Protein AF-M4U5C9-F1 (afdb_monomer)

Nearest PDB structures (foldseek):
  5h7z-assembly1_A  TM=6.594E-01  e=1.574E-09  Pseudomonas aeruginosa PAO1
  1jhs-assembly1_A  TM=4.135E-01  e=9.726E-02  Saccharomyces cerevisiae
  1eq6-assembly1_A  TM=4.398E-01  e=2.082E-01  Saccharomyces cerevisiae
  4pws-assembly1_A  TM=3.304E-01  e=2.082E-01  Mycobacterium tuberculosis

Radius of gyration: 24.74 Å; Cα contacts (8 Å, |Δi|>4): 738; chains: 1; bounding box: 98×44×65 Å

pLDDT: mean 85.25, std 16.57, range [27.97, 97.69]

Foldseek 3Di:
DDDDDDDDPPPDPPDPPPPVDQDAPVPFPFDWDWWFQWQKIFIDGPLKFWAKKWKFAQWKIFMAGPPPDDDQQGWKAADPCRLVSNVVNVVVVQVVLVVLVWDKDWPDFASDPVDQKTKTKIWTRCCVNVVHPFFWTFIWIWMWRDDVVRRMIHIMTTRGVHGQTDTSPPPCSVVVVVVSVVVSRVQVNQKDFDAPVDDAAGTDRGRTIGRHDLAAGQKMWMKIKIDSPDAKIKIKIWIAHHPPCVVVLVVVVCVVVVVDVPFDKDWDDFQNATWIKGWDDDPDPQKIWIKIWGPQADRSAPPRIIIIMIIIDRCVVPVSQPDDNRGPSSSVSNRRHRMHRRVNSCRNGGD

Solvent-accessible surface area (backbone atoms only — not comparable to full-atom values): 18703 Å² total; per-residue (Å²): 137,87,83,86,82,83,83,78,81,79,81,72,73,84,74,82,76,74,78,86,73,78,56,53,56,90,77,41,73,66,63,67,38,84,45,75,49,39,38,28,27,33,45,40,52,65,63,51,36,66,48,36,20,35,42,30,27,62,42,33,22,40,42,40,54,24,96,89,51,78,53,86,78,57,16,65,30,68,45,93,58,25,65,62,54,49,51,52,33,54,52,50,53,52,52,51,46,36,74,56,51,20,56,71,44,83,74,42,80,47,72,56,83,90,45,55,63,24,41,40,28,33,36,38,44,41,28,67,54,70,73,31,94,68,46,43,45,35,53,53,38,40,34,36,41,53,38,76,94,77,25,37,29,38,45,34,35,49,13,38,75,38,75,50,67,34,60,59,84,48,88,55,44,70,59,56,46,52,57,51,49,54,52,29,52,58,56,57,64,33,55,41,83,43,54,65,81,63,85,61,48,12,28,39,55,53,67,46,32,31,41,52,42,64,62,67,65,59,38,41,37,37,38,33,29,34,36,47,87,76,76,34,35,40,36,45,38,38,41,25,38,33,76,89,34,53,68,60,51,52,47,53,50,44,55,70,45,61,86,42,75,89,54,68,68,43,82,43,65,41,58,87,39,51,24,43,36,34,60,47,79,36,100,48,92,65,25,26,29,38,40,37,35,43,74,62,53,40,50,55,15,63,73,29,30,38,40,40,39,37,37,35,35,34,42,83,82,44,64,67,32,71,58,100,79,36,50,46,69,40,52,52,51,16,34,47,60,52,25,34,69,30,74,44,21,55,47,57,25,67,99

Structure (mmCIF, N/CA/C/O backbone):
data_AF-M4U5C9-F1
#
_entry.id   AF-M4U5C9-F1
#
loop_
_atom_site.group_PDB
_atom_site.id
_atom_site.type_symbol
_atom_site.label_atom_id
_atom_site.label_alt_id
_atom_site.label_comp_id
_atom_site.label_asym_id
_atom_site.label_entity_id
_atom_site.label_seq_id
_atom_site.pdbx_PDB_ins_code
_atom_site.Cartn_x
_atom_site.Cartn_y
_atom_site.Cartn_z
_atom_site.occupancy
_atom_site.B_iso_or_equiv
_atom_site.auth_seq_id
_atom_site.auth_comp_id
_atom_site.auth_asym_id
_atom_site.auth_atom_id
_atom_site.pdbx_PDB_model_num
ATOM 1 N N . MET A 1 1 ? 73.577 22.685 -28.876 1.00 35.47 1 MET A N 1
ATOM 2 C CA . MET A 1 1 ? 72.365 23.441 -28.500 1.00 35.47 1 MET A CA 1
ATOM 3 C C . MET A 1 1 ? 71.213 22.447 -28.521 1.00 35.47 1 MET A C 1
ATOM 5 O O . MET A 1 1 ? 70.958 21.858 -29.562 1.00 35.47 1 MET A O 1
ATOM 9 N N . PHE A 1 2 ? 70.687 22.124 -27.340 1.00 29.97 2 PHE A N 1
ATOM 10 C CA . PHE A 1 2 ? 69.746 21.030 -27.083 1.00 29.97 2 PHE A CA 1
ATOM 11 C C . PHE A 1 2 ? 68.350 21.335 -27.650 1.00 29.97 2 PHE A C 1
ATOM 13 O O . PHE A 1 2 ? 67.811 22.407 -27.393 1.00 29.97 2 PHE A O 1
ATOM 20 N N . PHE A 1 3 ? 67.755 20.374 -28.360 1.00 28.48 3 PHE A N 1
ATOM 21 C CA . PHE A 1 3 ? 66.325 20.353 -28.677 1.00 28.48 3 PHE A CA 1
ATOM 22 C C . PHE A 1 3 ? 65.604 19.503 -27.619 1.00 28.48 3 PHE A C 1
ATOM 24 O O . PHE A 1 3 ? 65.779 18.287 -27.574 1.00 28.48 3 PHE A O 1
ATOM 31 N N . CYS A 1 4 ? 64.809 20.143 -26.759 1.00 29.48 4 CYS A N 1
ATOM 32 C CA . CYS A 1 4 ? 63.850 19.473 -25.879 1.00 29.48 4 CYS A CA 1
ATOM 33 C C . CYS A 1 4 ? 62.544 19.230 -26.650 1.00 29.48 4 CYS A C 1
ATOM 35 O O . CYS A 1 4 ? 61.811 20.173 -26.940 1.00 29.48 4 CYS A O 1
ATOM 37 N N . LEU A 1 5 ? 62.244 17.967 -26.955 1.00 33.38 5 LEU A N 1
ATOM 38 C CA . LEU A 1 5 ? 60.920 17.510 -27.379 1.00 33.38 5 LEU A CA 1
ATOM 39 C C . LEU A 1 5 ? 60.083 17.210 -26.128 1.00 33.38 5 LEU A C 1
ATOM 41 O O . LEU A 1 5 ? 60.332 16.237 -25.421 1.00 33.38 5 LEU A O 1
ATOM 45 N N . GLY A 1 6 ? 59.098 18.064 -25.847 1.00 30.97 6 GLY A N 1
ATOM 46 C CA . GLY A 1 6 ? 58.080 17.818 -24.830 1.00 30.97 6 GLY A CA 1
ATOM 47 C C . GLY A 1 6 ? 57.018 16.855 -25.356 1.00 30.97 6 GLY A C 1
ATOM 48 O O . GLY A 1 6 ? 56.201 17.227 -26.195 1.00 30.97 6 GLY A O 1
ATOM 49 N N . LEU A 1 7 ? 57.026 15.622 -24.853 1.00 34.03 7 LEU A N 1
ATOM 50 C CA . LEU A 1 7 ? 55.972 14.635 -25.071 1.00 34.03 7 LEU A CA 1
ATOM 51 C C . LEU A 1 7 ? 54.845 14.889 -24.053 1.00 34.03 7 LEU A C 1
ATOM 53 O O . LEU A 1 7 ? 54.873 14.392 -22.930 1.00 34.03 7 LEU A O 1
ATOM 57 N N . GLY A 1 8 ? 53.872 15.719 -24.423 1.00 27.97 8 GLY A N 1
ATOM 58 C CA . GLY A 1 8 ? 52.641 15.905 -23.656 1.00 27.97 8 GLY A CA 1
ATOM 59 C C . GLY A 1 8 ? 51.660 14.767 -23.934 1.00 27.97 8 GLY A C 1
ATOM 60 O O . GLY A 1 8 ? 50.901 14.828 -24.897 1.00 27.97 8 GLY A O 1
ATOM 61 N N . LEU A 1 9 ? 51.672 13.730 -23.095 1.00 30.53 9 LEU A N 1
ATOM 62 C CA . LEU A 1 9 ? 50.604 12.730 -23.024 1.00 30.53 9 LEU A CA 1
ATOM 63 C C . LEU A 1 9 ? 49.318 13.409 -22.528 1.00 30.53 9 LEU A C 1
ATOM 65 O O . LEU A 1 9 ? 49.134 13.628 -21.332 1.00 30.53 9 LEU A O 1
ATOM 69 N N . LEU A 1 10 ? 48.424 13.750 -23.457 1.00 29.36 10 LEU A N 1
ATOM 70 C CA . LEU A 1 10 ? 47.033 14.074 -23.151 1.00 29.36 10 LEU A CA 1
ATOM 71 C C . LEU A 1 10 ? 46.333 12.789 -22.692 1.00 29.36 10 LEU A C 1
ATOM 73 O O . LEU A 1 10 ? 45.864 11.993 -23.505 1.00 29.36 10 LEU A O 1
ATOM 77 N N . PHE A 1 11 ? 46.258 12.592 -21.377 1.00 29.78 11 PHE A N 1
ATOM 78 C CA . PHE A 1 11 ? 45.272 11.704 -20.773 1.00 29.78 11 PHE A CA 1
ATOM 79 C C . PHE A 1 11 ? 43.883 12.269 -21.080 1.00 29.78 11 PHE A C 1
ATOM 81 O O . PHE A 1 11 ? 43.426 13.221 -20.448 1.00 29.78 11 PHE A O 1
ATOM 88 N N . THR A 1 12 ? 43.214 11.698 -22.077 1.00 30.05 12 THR A N 1
ATOM 89 C CA . THR A 1 12 ? 41.767 11.845 -22.204 1.00 30.05 12 THR A CA 1
ATOM 90 C C . THR A 1 12 ? 41.134 10.970 -21.117 1.00 30.05 12 THR A C 1
ATOM 92 O O . THR A 1 12 ? 41.425 9.773 -21.061 1.00 30.05 12 THR A O 1
ATOM 95 N N . PRO A 1 13 ? 40.322 11.521 -20.196 1.00 29.27 13 PRO A N 1
ATOM 96 C CA . PRO A 1 13 ? 39.534 10.677 -19.312 1.00 29.27 13 PRO A CA 1
ATOM 97 C C . PRO A 1 13 ? 38.592 9.823 -20.177 1.00 29.27 13 PRO A C 1
ATOM 99 O O . PRO A 1 13 ? 38.061 10.338 -21.168 1.00 29.27 13 PRO A O 1
ATOM 102 N N . PRO A 1 14 ? 38.392 8.533 -19.848 1.00 33.50 14 PRO A N 1
ATOM 103 C CA . PRO A 1 14 ? 37.501 7.668 -20.606 1.00 33.50 14 PRO A CA 1
ATOM 104 C C . PRO A 1 14 ? 36.122 8.320 -20.692 1.00 33.50 14 PRO A C 1
ATOM 106 O O . PRO A 1 14 ? 35.531 8.729 -19.689 1.00 33.50 14 PRO A O 1
ATOM 109 N N . GLY A 1 15 ? 35.671 8.486 -21.933 1.00 28.98 15 GLY A N 1
ATOM 110 C CA . GLY A 1 15 ? 34.469 9.215 -22.276 1.00 28.98 15 GLY A CA 1
ATOM 111 C C . GLY A 1 15 ? 33.249 8.658 -21.559 1.00 28.98 15 GLY A C 1
ATOM 112 O O . GLY A 1 15 ? 32.942 7.470 -21.622 1.00 28.98 15 GLY A O 1
ATOM 113 N N . VAL A 1 16 ? 32.498 9.563 -20.939 1.00 33.88 16 VAL A N 1
ATOM 114 C CA . VAL A 1 16 ? 31.071 9.373 -20.713 1.00 33.88 16 VAL A CA 1
ATOM 115 C C . VAL A 1 16 ? 30.443 9.272 -22.102 1.00 33.88 16 VAL A C 1
ATOM 117 O O . VAL A 1 16 ? 30.157 10.286 -22.738 1.00 33.88 16 VAL A O 1
ATOM 120 N N . HIS A 1 17 ? 30.273 8.052 -22.612 1.00 30.03 17 HIS A N 1
ATOM 121 C CA . HIS A 1 17 ? 29.398 7.820 -23.752 1.00 30.03 17 HIS A CA 1
ATOM 122 C C . HIS A 1 17 ? 27.989 8.226 -23.323 1.00 30.03 17 HIS A C 1
ATOM 124 O O . HIS A 1 17 ? 27.270 7.483 -22.657 1.00 30.03 17 HIS A O 1
ATOM 130 N N . ALA A 1 18 ? 27.595 9.441 -23.689 1.00 34.00 18 ALA A N 1
ATOM 131 C CA . ALA A 1 18 ? 26.203 9.827 -23.710 1.00 34.00 18 ALA A CA 1
ATOM 132 C C . ALA A 1 18 ? 25.484 8.881 -24.688 1.00 34.00 18 ALA A C 1
ATOM 134 O O . ALA A 1 18 ? 25.550 9.071 -25.902 1.00 34.00 18 ALA A O 1
ATOM 135 N N . MET A 1 19 ? 24.826 7.835 -24.169 1.00 35.81 19 MET A N 1
ATOM 136 C CA . MET A 1 19 ? 23.838 7.061 -24.927 1.00 35.81 19 MET A CA 1
ATOM 137 C C . MET A 1 19 ? 22.731 8.029 -25.362 1.00 35.81 19 MET A C 1
ATOM 139 O O . MET A 1 19 ? 21.846 8.391 -24.584 1.00 35.81 19 MET A O 1
ATOM 143 N N . SER A 1 20 ? 22.847 8.493 -26.605 1.00 37.53 20 SER A N 1
ATOM 144 C CA . SER A 1 20 ? 22.043 9.556 -27.217 1.00 37.53 20 SER A CA 1
ATOM 145 C C . SER A 1 20 ? 20.653 9.086 -27.681 1.00 37.53 20 SER A C 1
ATOM 147 O O . SER A 1 20 ? 19.790 9.898 -27.995 1.00 37.53 20 SER A O 1
ATOM 149 N N . SER A 1 21 ? 20.349 7.790 -27.629 1.00 47.94 21 SER A N 1
ATOM 150 C CA . SER A 1 21 ? 18.994 7.286 -27.871 1.00 47.94 21 SER A CA 1
ATOM 151 C C . SER A 1 21 ? 18.707 6.107 -26.949 1.00 47.94 21 SER A C 1
ATOM 153 O O . SER A 1 21 ? 19.154 4.984 -27.142 1.00 47.94 21 SER A O 1
ATOM 155 N N . LYS A 1 22 ? 17.980 6.386 -25.867 1.00 55.62 22 LYS A N 1
ATOM 156 C CA . LYS A 1 22 ? 17.444 5.346 -24.983 1.00 55.62 22 LYS A CA 1
ATOM 157 C C . LYS A 1 22 ? 16.245 4.703 -25.699 1.00 55.62 22 LYS A C 1
ATOM 159 O O . LYS A 1 22 ? 15.404 5.476 -26.175 1.00 55.62 22 LYS A O 1
ATOM 164 N N . PRO A 1 23 ? 16.138 3.369 -25.758 1.00 59.09 23 PRO A N 1
ATOM 165 C CA . PRO A 1 23 ? 15.078 2.694 -26.500 1.00 59.09 23 PRO A CA 1
ATOM 166 C C . PRO A 1 23 ? 13.691 2.896 -25.873 1.00 59.09 23 PRO A C 1
ATOM 168 O O . PRO A 1 23 ? 13.546 3.212 -24.686 1.00 59.09 23 PRO A O 1
ATOM 171 N N . GLU A 1 24 ? 12.667 2.755 -26.708 1.00 70.69 24 GLU A N 1
ATOM 172 C CA . GLU A 1 24 ? 11.269 2.595 -26.305 1.00 70.69 24 GLU A CA 1
ATOM 173 C C . GLU A 1 24 ? 10.966 1.092 -26.147 1.00 70.69 24 GLU A C 1
ATOM 175 O O . GLU A 1 24 ? 11.605 0.265 -26.798 1.00 70.69 24 GLU A O 1
ATOM 180 N N . LEU A 1 25 ? 10.005 0.711 -25.293 1.00 76.38 25 LEU A N 1
ATOM 181 C CA . LEU A 1 25 ? 9.689 -0.710 -25.048 1.00 76.38 25 LEU A CA 1
ATOM 182 C C . LEU A 1 25 ? 9.281 -1.456 -26.328 1.00 76.38 25 LEU A C 1
ATOM 184 O O . LEU A 1 25 ? 9.652 -2.609 -26.500 1.00 76.38 25 LEU A O 1
ATOM 188 N N . ASN A 1 26 ? 8.589 -0.780 -27.248 1.00 72.12 26 ASN A N 1
ATOM 189 C CA . ASN A 1 26 ? 8.191 -1.302 -28.564 1.00 72.12 26 ASN A CA 1
ATOM 190 C C . ASN A 1 26 ? 9.377 -1.701 -29.468 1.00 72.12 26 ASN A C 1
ATOM 192 O O . ASN A 1 26 ? 9.179 -2.437 -30.430 1.00 72.12 26 ASN A O 1
ATOM 196 N N . THR A 1 27 ? 10.592 -1.225 -29.183 1.00 75.62 27 THR A N 1
ATOM 197 C CA . THR A 1 27 ? 11.809 -1.590 -29.925 1.00 75.62 27 THR A CA 1
ATOM 198 C C . THR A 1 27 ? 12.518 -2.817 -29.352 1.00 75.62 27 THR A C 1
ATOM 200 O O . THR A 1 27 ? 13.453 -3.326 -29.971 1.00 75.62 27 THR A O 1
ATOM 203 N N . LEU A 1 28 ? 12.091 -3.294 -28.179 1.00 79.38 28 LEU A N 1
ATOM 204 C CA . LEU A 1 28 ? 12.621 -4.493 -27.544 1.00 79.38 28 LEU A CA 1
ATOM 205 C C . LEU A 1 28 ? 11.827 -5.706 -28.029 1.00 79.38 28 LEU A C 1
ATOM 207 O O . LEU A 1 28 ? 10.599 -5.688 -28.043 1.00 79.38 28 LEU A O 1
ATOM 211 N N . ASN A 1 29 ? 12.526 -6.781 -28.387 1.00 82.81 29 ASN A N 1
ATOM 212 C CA . ASN A 1 29 ? 11.905 -8.038 -28.797 1.00 82.81 29 ASN A CA 1
ATOM 213 C C . ASN A 1 29 ? 11.404 -8.832 -27.575 1.00 82.81 29 ASN A C 1
ATOM 215 O O . ASN A 1 29 ? 11.880 -9.927 -27.307 1.00 82.81 29 ASN A O 1
ATOM 219 N N . LEU A 1 30 ? 10.498 -8.241 -26.793 1.00 85.69 30 LEU A N 1
ATOM 220 C CA . LEU A 1 30 ? 9.943 -8.800 -25.562 1.00 85.69 30 LEU A CA 1
ATOM 221 C C . LEU A 1 30 ? 8.456 -8.448 -25.459 1.00 85.69 30 LEU A C 1
ATOM 223 O O . LEU A 1 30 ? 8.027 -7.370 -25.865 1.00 85.69 30 LEU A O 1
ATOM 227 N N . SER A 1 31 ? 7.652 -9.361 -24.914 1.00 90.31 31 SER A N 1
ATOM 228 C CA . SER A 1 31 ? 6.225 -9.112 -24.688 1.00 90.31 31 SER A CA 1
ATOM 229 C C . SER A 1 31 ? 5.997 -8.403 -23.358 1.00 90.31 31 SER A C 1
ATOM 231 O O . SER A 1 31 ? 6.506 -8.830 -22.320 1.00 90.31 31 SER A O 1
ATOM 233 N N . PHE A 1 32 ? 5.168 -7.359 -23.375 1.00 93.00 32 PHE A N 1
ATOM 234 C CA . PHE A 1 32 ? 4.838 -6.561 -22.196 1.00 93.00 32 PHE A CA 1
ATOM 235 C C . PHE A 1 32 ? 3.347 -6.624 -21.871 1.00 93.00 32 PHE A C 1
ATOM 237 O O . PHE A 1 32 ? 2.496 -6.741 -22.752 1.00 93.00 32 PHE A O 1
ATOM 244 N N . ARG A 1 33 ? 3.024 -6.510 -20.582 1.00 93.19 33 ARG A N 1
ATOM 245 C CA . ARG A 1 33 ? 1.659 -6.338 -20.082 1.00 93.19 33 ARG A CA 1
ATOM 246 C C . ARG A 1 33 ? 1.571 -5.097 -19.208 1.00 93.19 33 ARG A C 1
ATOM 248 O O . ARG A 1 33 ? 2.479 -4.805 -18.426 1.00 93.19 33 ARG A O 1
ATOM 255 N N . GLN A 1 34 ? 0.453 -4.387 -19.311 1.00 93.56 34 GLN A N 1
ATOM 256 C CA . GLN A 1 34 ? 0.159 -3.292 -18.397 1.00 93.56 34 GLN A CA 1
ATOM 257 C C . GLN A 1 34 ? -0.234 -3.845 -17.031 1.00 93.56 34 GLN A C 1
ATOM 259 O O . GLN A 1 34 ? -1.063 -4.749 -16.921 1.00 93.56 34 GLN A O 1
ATOM 264 N N . ASN A 1 35 ? 0.364 -3.269 -16.000 1.00 93.38 35 ASN A N 1
ATOM 265 C CA . ASN A 1 35 ? 0.110 -3.565 -14.605 1.00 93.38 35 ASN A CA 1
ATOM 266 C C . ASN A 1 35 ? -0.268 -2.275 -13.887 1.00 93.38 35 ASN A C 1
ATOM 268 O O . ASN A 1 35 ? 0.073 -1.167 -14.312 1.00 93.38 35 ASN A O 1
ATOM 272 N N . CYS A 1 36 ? -0.930 -2.429 -12.752 1.00 92.56 36 CYS A N 1
ATOM 273 C CA . CYS A 1 36 ? -1.265 -1.321 -11.884 1.00 92.56 36 CYS A CA 1
ATOM 274 C C . CYS A 1 36 ? -0.287 -1.272 -10.694 1.00 92.56 36 CYS A C 1
ATOM 276 O O . CYS A 1 36 ? 0.109 -2.305 -10.156 1.00 92.56 36 CYS A O 1
ATOM 278 N N . ALA A 1 37 ? 0.097 -0.072 -10.261 1.00 94.56 37 ALA A N 1
ATOM 279 C CA . ALA A 1 37 ? 0.883 0.137 -9.048 1.00 94.56 37 ALA A CA 1
ATOM 280 C C . ALA A 1 37 ? 0.359 1.362 -8.287 1.00 94.56 37 ALA A C 1
ATOM 282 O O . ALA A 1 37 ? 0.800 2.494 -8.497 1.00 94.56 37 ALA A O 1
ATOM 283 N N . GLY A 1 38 ? -0.632 1.145 -7.419 1.00 94.69 38 GLY A N 1
ATOM 284 C CA . GLY A 1 38 ? -1.301 2.222 -6.697 1.00 94.69 38 GLY A CA 1
ATOM 285 C C . GLY A 1 38 ? -1.991 3.199 -7.649 1.00 94.69 38 GLY A C 1
ATOM 286 O O . GLY A 1 38 ? -2.955 2.844 -8.330 1.00 94.69 38 GLY A O 1
ATOM 287 N N . ARG A 1 39 ? -1.505 4.444 -7.689 1.00 94.94 39 ARG A N 1
ATOM 288 C CA . ARG A 1 39 ? -2.035 5.515 -8.558 1.00 94.94 39 ARG A CA 1
ATOM 289 C C . ARG A 1 39 ? -1.414 5.533 -9.957 1.00 94.94 39 ARG A C 1
ATOM 291 O O . ARG A 1 39 ? -1.803 6.354 -10.787 1.00 94.94 39 ARG A O 1
ATOM 298 N N . TYR A 1 40 ? -0.458 4.649 -10.215 1.00 95.69 40 TYR A N 1
ATOM 299 C CA . TYR A 1 40 ? 0.293 4.569 -11.460 1.00 95.69 40 TYR A CA 1
ATOM 300 C C . TYR A 1 40 ? -0.044 3.286 -12.216 1.00 95.69 40 TYR A C 1
ATOM 302 O O . TYR A 1 40 ? -0.581 2.326 -11.656 1.00 95.69 40 TYR A O 1
ATOM 310 N N . GLN A 1 41 ? 0.287 3.278 -13.497 1.00 94.44 41 GLN A N 1
ATOM 311 C CA . GLN A 1 41 ? 0.340 2.083 -14.323 1.00 94.44 41 GLN A CA 1
ATOM 312 C C . GLN A 1 41 ? 1.715 1.987 -14.977 1.00 94.44 41 GLN A C 1
ATOM 314 O O . GLN A 1 41 ? 2.365 3.006 -15.214 1.00 94.44 41 GLN A O 1
ATOM 319 N N . LEU A 1 42 ? 2.156 0.764 -15.238 1.00 94.06 42 LEU A N 1
ATOM 320 C CA . LEU A 1 42 ? 3.467 0.461 -15.796 1.00 94.06 42 LEU A CA 1
ATOM 321 C C . LEU A 1 42 ? 3.387 -0.747 -16.723 1.00 94.06 42 LEU A C 1
ATOM 323 O O . LEU A 1 42 ? 2.575 -1.646 -16.506 1.00 94.06 42 LEU A O 1
ATOM 327 N N . GLU A 1 43 ? 4.250 -0.778 -17.729 1.00 94.50 43 GLU A N 1
ATOM 328 C CA . GLU A 1 43 ? 4.412 -1.924 -18.618 1.00 94.50 43 GLU A CA 1
ATOM 329 C C . GLU A 1 43 ? 5.611 -2.747 -18.167 1.00 94.50 43 GLU A C 1
ATOM 331 O O . GLU A 1 43 ? 6.714 -2.226 -18.013 1.00 94.50 43 GLU A O 1
ATOM 336 N N . LEU A 1 44 ? 5.367 -4.030 -17.906 1.00 94.81 44 LEU A N 1
ATOM 337 C CA . LEU A 1 44 ? 6.377 -4.987 -17.463 1.00 94.81 44 LEU A CA 1
ATOM 338 C C . LEU A 1 44 ? 6.377 -6.204 -18.385 1.00 94.81 44 LEU A C 1
ATOM 340 O O . LEU A 1 44 ? 5.327 -6.491 -18.969 1.00 94.81 44 LEU A O 1
ATOM 344 N N . PRO A 1 45 ? 7.501 -6.935 -18.481 1.00 94.50 45 PRO A N 1
ATOM 345 C CA . PRO A 1 45 ? 7.543 -8.234 -19.145 1.00 94.50 45 PRO A CA 1
ATOM 346 C C . PRO A 1 45 ? 6.376 -9.136 -18.716 1.00 94.50 45 PRO A C 1
ATOM 348 O O . PRO A 1 45 ? 5.929 -9.092 -17.566 1.00 94.50 45 PRO A O 1
ATOM 351 N N . THR A 1 46 ? 5.820 -9.919 -19.641 1.00 93.56 46 THR A N 1
ATOM 352 C CA . THR A 1 46 ? 4.577 -10.678 -19.398 1.00 93.56 46 THR A CA 1
ATOM 353 C C . THR A 1 46 ? 4.667 -11.699 -18.263 1.00 93.56 46 THR A C 1
ATOM 355 O O . THR A 1 46 ? 3.645 -12.046 -17.671 1.00 93.56 46 THR A O 1
ATOM 358 N N . ASP A 1 47 ? 5.869 -12.167 -17.948 1.00 93.00 47 ASP A N 1
ATOM 359 C CA . ASP A 1 47 ? 6.164 -13.106 -16.867 1.00 93.00 47 ASP A CA 1
ATOM 360 C C . ASP A 1 47 ? 6.220 -12.441 -15.478 1.00 93.00 47 ASP A C 1
ATOM 362 O O . ASP A 1 47 ? 6.004 -13.112 -14.468 1.00 93.00 47 ASP A O 1
ATOM 366 N N . MET A 1 48 ? 6.428 -11.123 -15.394 1.00 93.75 48 MET A N 1
ATOM 367 C CA . MET A 1 48 ? 6.427 -10.376 -14.136 1.00 93.75 48 MET A CA 1
ATOM 368 C C . MET A 1 48 ? 5.041 -10.367 -13.500 1.00 93.75 48 MET A C 1
ATOM 370 O O . MET A 1 48 ? 4.106 -9.770 -14.035 1.00 93.75 48 MET A O 1
ATOM 374 N N . GLN A 1 49 ? 4.911 -10.948 -12.305 1.00 92.38 49 GLN A N 1
ATOM 375 C CA . GLN A 1 49 ? 3.665 -11.014 -11.539 1.00 92.38 49 GLN A CA 1
ATOM 376 C C . GLN A 1 49 ? 3.728 -10.179 -10.267 1.00 92.38 49 GLN A C 1
ATOM 378 O O . GLN A 1 49 ? 4.748 -10.147 -9.580 1.00 92.38 49 GLN A O 1
ATOM 383 N N . GLN A 1 50 ? 2.616 -9.535 -9.903 1.00 92.38 50 GLN A N 1
ATOM 384 C CA . GLN A 1 50 ? 2.536 -8.851 -8.620 1.00 92.38 50 GLN A CA 1
ATOM 385 C C . GLN A 1 50 ? 2.560 -9.879 -7.483 1.00 92.38 50 GLN A C 1
ATOM 387 O O . GLN A 1 50 ? 1.659 -10.706 -7.335 1.00 92.38 50 GLN A O 1
ATOM 392 N N . VAL A 1 51 ? 3.577 -9.789 -6.631 1.00 91.75 51 VAL A N 1
ATOM 393 C CA . VAL A 1 51 ? 3.758 -10.688 -5.484 1.00 91.75 51 VAL A CA 1
ATOM 394 C C . VAL A 1 51 ? 3.401 -10.052 -4.151 1.00 91.75 51 VAL A C 1
ATOM 396 O O . VAL A 1 51 ? 3.158 -10.768 -3.175 1.00 91.75 51 VAL A O 1
ATOM 399 N N . LYS A 1 52 ? 3.347 -8.718 -4.098 1.00 91.81 52 LYS A N 1
ATOM 400 C CA . LYS A 1 52 ? 2.956 -7.967 -2.904 1.00 91.81 52 LYS A CA 1
ATOM 401 C C . LYS A 1 52 ? 2.308 -6.639 -3.280 1.00 91.81 52 LYS A C 1
ATOM 403 O O . LYS A 1 52 ? 2.775 -5.955 -4.185 1.00 91.81 52 LYS A O 1
ATOM 408 N N . GLY A 1 53 ? 1.273 -6.264 -2.542 1.00 93.19 53 GLY A N 1
ATOM 409 C CA . GLY A 1 53 ? 0.743 -4.904 -2.479 1.00 93.19 53 GLY A CA 1
ATOM 410 C C . GLY A 1 53 ? 0.523 -4.539 -1.017 1.00 93.19 53 GLY A C 1
ATOM 411 O O . GLY A 1 53 ? -0.174 -5.260 -0.317 1.00 93.19 53 GLY A O 1
ATOM 412 N N . SER A 1 54 ? 1.127 -3.471 -0.522 1.00 93.12 54 SER A N 1
ATOM 413 C CA . SER A 1 54 ? 0.875 -2.932 0.817 1.00 93.12 54 SER A CA 1
ATOM 414 C C . SER A 1 54 ? 0.351 -1.518 0.680 1.00 93.12 54 SER A C 1
ATOM 416 O O . SER A 1 54 ? 0.828 -0.783 -0.177 1.00 93.12 54 SER A O 1
ATOM 418 N N . PHE A 1 55 ? -0.598 -1.149 1.527 1.00 94.38 55 PHE A N 1
ATOM 419 C CA . PHE A 1 55 ? -1.180 0.184 1.569 1.00 94.38 55 PHE A CA 1
ATOM 420 C C . PHE A 1 55 ? -1.401 0.605 3.019 1.00 94.38 55 PHE A C 1
ATOM 422 O O . PHE A 1 55 ? -1.766 -0.235 3.851 1.00 94.38 55 PHE A O 1
ATOM 429 N N . GLY A 1 56 ? -1.200 1.888 3.304 1.00 93.31 56 GLY A N 1
ATOM 430 C CA . GLY A 1 56 ? -1.433 2.482 4.609 1.00 93.31 56 GLY A CA 1
ATOM 431 C C . GLY A 1 56 ? -1.902 3.935 4.536 1.00 93.31 56 GLY A C 1
ATOM 432 O O . GLY A 1 56 ? -1.500 4.724 3.678 1.00 93.31 56 GLY A O 1
ATOM 433 N N . LEU A 1 57 ? -2.775 4.251 5.485 1.00 93.12 57 LEU A N 1
ATOM 434 C CA . LEU A 1 57 ? -3.204 5.570 5.935 1.00 93.12 57 LEU A CA 1
ATOM 435 C C . LEU A 1 57 ? -2.999 5.631 7.463 1.00 93.12 57 LEU A C 1
ATOM 437 O O . LEU A 1 57 ? -2.834 4.577 8.079 1.00 93.12 57 LEU A O 1
ATOM 441 N N . PRO A 1 58 ? -3.086 6.806 8.109 1.00 90.50 58 PRO A N 1
ATOM 442 C CA . PRO A 1 58 ? -3.053 6.908 9.579 1.00 90.50 58 PRO A CA 1
ATOM 4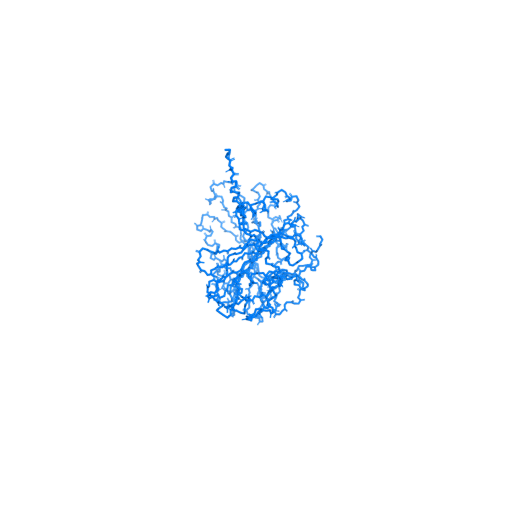43 C C . PRO A 1 58 ? -4.145 6.109 10.309 1.00 90.50 58 PRO A C 1
ATOM 445 O O . PRO A 1 58 ? -4.030 5.811 11.495 1.00 90.50 58 PRO A O 1
ATOM 448 N N . ASP A 1 59 ? -5.235 5.780 9.614 1.00 93.44 59 ASP A N 1
ATOM 449 C CA . ASP A 1 59 ? -6.379 5.085 10.207 1.00 93.44 59 ASP A CA 1
ATOM 450 C C . ASP A 1 59 ? -6.411 3.592 9.878 1.00 93.44 59 ASP A C 1
ATOM 452 O O . ASP A 1 59 ? -6.897 2.795 10.678 1.00 93.44 59 ASP A O 1
ATOM 456 N N . ILE A 1 60 ? -5.936 3.186 8.699 1.00 94.62 60 ILE A N 1
ATOM 457 C CA . ILE A 1 60 ? -6.054 1.803 8.228 1.00 94.62 60 ILE A CA 1
ATOM 458 C C . ILE A 1 60 ? -4.856 1.374 7.395 1.00 94.62 60 ILE A C 1
ATOM 460 O O . ILE A 1 60 ? -4.225 2.179 6.717 1.00 94.62 60 ILE A O 1
ATOM 464 N N . GLY A 1 61 ? -4.576 0.076 7.383 1.00 93.81 61 GLY A N 1
ATOM 465 C CA . GLY A 1 61 ? -3.572 -0.498 6.500 1.00 93.81 61 GLY A CA 1
ATOM 466 C C . GLY A 1 61 ? -3.857 -1.951 6.177 1.00 93.81 61 GLY A C 1
ATOM 467 O O . GLY A 1 61 ? -4.537 -2.661 6.917 1.00 93.81 61 GLY A O 1
ATOM 468 N N . PHE A 1 62 ? -3.342 -2.411 5.046 1.00 93.12 62 PHE A N 1
ATOM 469 C CA . PHE A 1 62 ? -3.475 -3.801 4.629 1.00 93.12 62 PHE A CA 1
ATOM 470 C C . PHE A 1 62 ? -2.324 -4.218 3.720 1.00 93.12 62 PHE A C 1
ATOM 472 O O . PHE A 1 62 ? -1.537 -3.414 3.221 1.00 93.12 62 PHE A O 1
ATOM 479 N N . THR A 1 63 ? -2.182 -5.526 3.533 1.00 91.31 63 THR A N 1
ATOM 480 C CA . THR A 1 63 ? -1.195 -6.100 2.619 1.00 91.31 63 THR A CA 1
ATOM 481 C C . THR A 1 63 ? -1.794 -7.294 1.910 1.00 91.31 63 THR A C 1
ATOM 483 O O . THR A 1 63 ? -2.253 -8.222 2.562 1.00 91.31 63 THR A O 1
ATOM 486 N N . VAL A 1 64 ? -1.735 -7.300 0.587 1.00 89.31 64 VAL A N 1
ATOM 487 C CA . VAL A 1 64 ? -2.082 -8.421 -0.278 1.00 89.31 64 VAL A CA 1
ATOM 488 C C . VAL A 1 64 ? -0.808 -9.124 -0.746 1.00 89.31 64 VAL A C 1
ATOM 490 O O . VAL A 1 64 ? 0.227 -8.493 -0.966 1.00 89.31 64 VAL A O 1
ATOM 493 N N . SER A 1 65 ? -0.872 -10.448 -0.856 1.00 84.19 65 SER A N 1
ATOM 494 C CA . SER A 1 65 ? 0.204 -11.295 -1.390 1.00 84.19 65 SER A CA 1
ATOM 495 C C . SER A 1 65 ? -0.222 -11.889 -2.734 1.00 84.19 65 SER A C 1
ATOM 497 O O . SER A 1 65 ? -1.395 -11.792 -3.100 1.00 84.19 65 SER A O 1
ATOM 499 N N . ALA A 1 66 ? 0.719 -12.512 -3.450 1.00 75.31 66 ALA A N 1
ATOM 500 C CA . ALA A 1 66 ? 0.442 -13.251 -4.684 1.00 75.31 66 ALA A CA 1
ATOM 501 C C . ALA A 1 66 ? -0.781 -14.177 -4.538 1.00 75.31 66 ALA A C 1
ATOM 503 O O . ALA A 1 66 ? -0.956 -14.810 -3.496 1.00 75.31 66 ALA A O 1
ATOM 504 N N . LYS A 1 67 ? -1.586 -14.316 -5.602 1.00 68.50 67 LYS A N 1
ATOM 505 C CA . LYS A 1 67 ? -2.857 -15.074 -5.610 1.00 68.50 67 LYS A CA 1
ATOM 506 C C . LYS A 1 67 ? -2.734 -16.501 -5.054 1.00 68.50 67 LYS A C 1
ATOM 508 O O . LYS A 1 67 ? -3.663 -16.976 -4.406 1.00 68.50 67 LYS A O 1
ATOM 513 N N . ASN A 1 68 ? -1.574 -17.129 -5.254 1.00 64.12 68 ASN A N 1
ATOM 514 C CA . ASN A 1 68 ? -1.288 -18.512 -4.861 1.00 64.12 68 ASN A CA 1
ATOM 515 C C . ASN A 1 68 ? -0.535 -18.635 -3.523 1.00 64.12 68 ASN A C 1
ATOM 517 O O . ASN A 1 68 ? -0.301 -19.743 -3.052 1.00 64.12 68 ASN A O 1
ATOM 521 N N . LYS A 1 69 ? -0.155 -17.518 -2.888 1.00 62.47 69 LYS A N 1
ATOM 522 C CA . LYS A 1 69 ? 0.434 -17.513 -1.544 1.00 62.47 69 LYS A CA 1
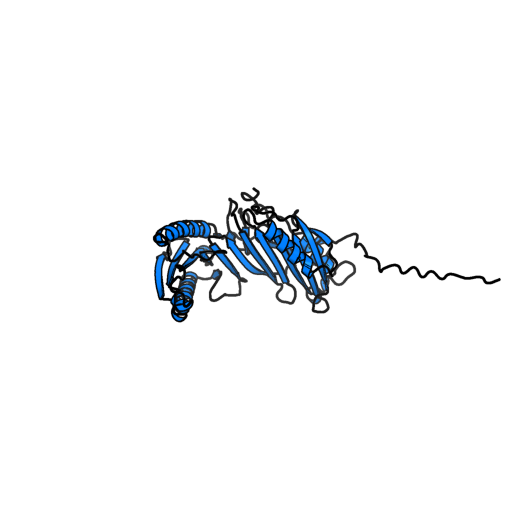ATOM 523 C C . LYS A 1 69 ? -0.633 -17.144 -0.523 1.00 62.47 69 LYS A C 1
ATOM 525 O O . LYS A 1 69 ? -0.986 -15.976 -0.372 1.00 62.47 69 LYS A O 1
ATOM 530 N N . GLN A 1 70 ? -1.108 -18.137 0.224 1.00 55.81 70 GLN A N 1
ATOM 531 C CA . GLN A 1 70 ? -1.878 -17.871 1.434 1.00 55.81 70 GLN A CA 1
ATOM 532 C C . GLN A 1 70 ? -0.920 -17.419 2.535 1.00 55.81 70 GLN A C 1
ATOM 534 O O . GLN A 1 70 ? -0.077 -18.184 2.999 1.00 55.81 70 GLN A O 1
ATOM 539 N N . ASN A 1 71 ? -1.039 -16.164 2.959 1.00 58.19 71 ASN A N 1
ATOM 540 C CA . ASN A 1 71 ? -0.426 -15.734 4.203 1.00 58.19 71 ASN A CA 1
ATOM 541 C C . ASN A 1 71 ? -1.375 -16.115 5.346 1.00 58.19 71 ASN A C 1
ATOM 543 O O . ASN A 1 71 ? -2.540 -15.726 5.353 1.00 58.19 71 ASN A O 1
ATOM 547 N N . LYS A 1 72 ? -0.862 -16.891 6.306 1.00 54.41 72 LYS A N 1
ATOM 548 C CA . LYS A 1 72 ? -1.622 -17.455 7.432 1.00 54.41 72 LYS A CA 1
ATOM 549 C C . LYS A 1 72 ? -2.298 -16.392 8.315 1.00 54.41 72 LYS A C 1
ATOM 551 O O . LYS A 1 72 ? -3.243 -16.716 9.029 1.00 54.41 72 LYS A O 1
ATOM 556 N N . TYR A 1 73 ? -1.832 -15.140 8.268 1.00 54.31 73 TYR A N 1
ATOM 557 C CA . TYR A 1 73 ? -2.276 -14.102 9.200 1.00 54.31 73 TYR A CA 1
ATOM 558 C C . TYR A 1 73 ? -2.751 -12.792 8.564 1.00 54.31 73 TYR A C 1
ATOM 560 O O . TYR A 1 73 ? -3.296 -11.947 9.272 1.00 54.31 73 TYR A O 1
ATOM 568 N N . LYS A 1 74 ? -2.512 -12.560 7.267 1.00 70.50 74 LYS A N 1
ATOM 569 C CA . LYS A 1 74 ? -2.760 -11.253 6.632 1.00 70.50 74 LYS A CA 1
ATOM 570 C C . LYS A 1 74 ? -3.165 -11.391 5.161 1.00 70.50 74 LYS A C 1
ATOM 572 O O . LYS A 1 74 ? -2.809 -12.353 4.495 1.00 70.50 74 LYS A O 1
ATOM 577 N N . GLY A 1 75 ? -3.848 -10.380 4.639 1.00 85.12 75 GLY A N 1
ATOM 578 C CA . GLY A 1 75 ? -4.218 -10.248 3.231 1.00 85.12 75 GLY A CA 1
ATOM 579 C C . GLY A 1 75 ? -5.540 -10.885 2.824 1.00 85.12 75 GLY A C 1
ATOM 580 O O . GLY A 1 75 ? -6.568 -10.665 3.465 1.00 85.12 75 GLY A O 1
ATOM 581 N N . ILE A 1 76 ? -5.524 -11.571 1.682 1.00 90.88 76 ILE A N 1
ATOM 582 C CA . ILE A 1 76 ? -6.729 -12.054 1.006 1.00 90.88 76 ILE A CA 1
ATOM 583 C C . ILE A 1 76 ? -7.058 -13.480 1.459 1.00 90.88 76 ILE A C 1
ATOM 585 O O . ILE A 1 76 ? -6.227 -14.382 1.366 1.00 90.88 76 ILE A O 1
ATOM 589 N N . PHE A 1 77 ? -8.305 -13.696 1.862 1.00 91.94 77 PHE A N 1
ATOM 590 C CA . PHE A 1 77 ? -8.889 -14.997 2.159 1.00 91.94 77 PHE A CA 1
ATOM 591 C C . PHE A 1 77 ? -9.844 -15.384 1.024 1.00 91.94 77 PHE A C 1
ATOM 593 O O . PHE A 1 77 ? -10.765 -14.634 0.708 1.00 91.94 77 PHE A O 1
ATOM 600 N N . ARG A 1 78 ? -9.632 -16.548 0.398 1.00 91.69 78 ARG A N 1
ATOM 601 C CA . ARG A 1 78 ? -10.444 -17.028 -0.739 1.00 91.69 78 ARG A CA 1
ATOM 602 C C . ARG A 1 78 ? -11.235 -18.281 -0.414 1.00 91.69 78 ARG A C 1
ATOM 604 O O . ARG A 1 78 ? -10.697 -19.135 0.272 1.00 91.69 78 ARG A O 1
ATOM 611 N N . GLY A 1 79 ? -12.430 -18.436 -0.966 1.00 91.69 79 GLY A N 1
ATOM 612 C CA . GLY A 1 79 ? -13.286 -19.609 -0.783 1.00 91.69 79 GLY A CA 1
ATOM 613 C C . GLY A 1 79 ? -14.459 -19.359 0.164 1.00 91.69 79 GLY A C 1
ATOM 614 O O . GLY A 1 79 ? -14.619 -18.277 0.738 1.00 91.69 79 GLY A O 1
ATOM 615 N N . LYS A 1 80 ? -15.316 -20.371 0.318 1.00 92.50 80 LYS A N 1
ATOM 616 C CA . LYS A 1 80 ? -16.536 -20.291 1.143 1.00 92.50 80 LYS A CA 1
ATOM 617 C C . LYS A 1 80 ? -16.245 -20.107 2.639 1.00 92.50 80 LYS A C 1
ATOM 619 O O . LYS A 1 80 ? -17.019 -19.461 3.331 1.00 92.50 80 LYS A O 1
ATOM 624 N N . ASP A 1 81 ? -15.112 -20.611 3.117 1.00 92.94 81 ASP A N 1
ATOM 625 C CA . ASP A 1 81 ? -14.682 -20.602 4.523 1.00 92.94 81 ASP A CA 1
ATOM 626 C C . ASP A 1 81 ? -13.838 -19.370 4.917 1.00 92.94 81 ASP A C 1
ATOM 628 O O . ASP A 1 81 ? -13.321 -19.289 6.033 1.00 92.94 81 ASP A O 1
ATOM 632 N N . ARG A 1 82 ? -13.674 -18.405 4.002 1.00 93.38 82 ARG A N 1
ATOM 633 C CA . ARG A 1 82 ? -12.786 -17.239 4.156 1.00 93.38 82 ARG A CA 1
ATOM 634 C C . ARG A 1 82 ? -13.014 -16.439 5.440 1.00 93.38 82 ARG A C 1
ATOM 636 O O . ARG A 1 82 ? -12.041 -16.042 6.073 1.00 93.38 82 ARG A O 1
ATOM 643 N N . LEU A 1 83 ? -14.274 -16.242 5.840 1.00 94.56 83 LEU A N 1
ATOM 644 C CA . LEU A 1 83 ? -14.621 -15.517 7.065 1.00 94.56 83 LEU A CA 1
ATOM 645 C C . LEU A 1 83 ? -14.207 -16.312 8.307 1.00 94.56 83 LEU A C 1
ATOM 647 O O . LEU A 1 83 ? -13.587 -15.759 9.209 1.00 94.56 83 LEU A O 1
ATOM 651 N N . THR A 1 84 ? -14.493 -17.616 8.335 1.00 94.94 84 THR A N 1
ATOM 652 C CA . THR A 1 84 ? -14.112 -18.508 9.438 1.00 94.94 84 THR A CA 1
ATOM 653 C C . THR A 1 84 ? -12.599 -18.544 9.622 1.00 94.94 84 THR A C 1
ATOM 655 O O . THR A 1 84 ? -12.110 -18.406 10.742 1.00 94.94 84 THR A O 1
ATOM 658 N N . ARG A 1 85 ? -11.838 -18.659 8.525 1.00 93.62 85 ARG A N 1
ATOM 659 C CA . ARG A 1 85 ? -10.370 -18.612 8.578 1.00 93.62 85 ARG A CA 1
ATOM 660 C C . ARG A 1 85 ? -9.847 -17.263 9.052 1.00 93.62 85 ARG A C 1
ATOM 662 O O . ARG A 1 85 ? -8.927 -17.235 9.862 1.00 93.62 85 ARG A O 1
ATOM 669 N N . TRP A 1 86 ? -10.447 -16.161 8.608 1.00 94.56 86 TRP A N 1
ATOM 670 C CA . TRP A 1 86 ? -10.083 -14.837 9.105 1.00 94.56 86 TRP A CA 1
ATOM 671 C C . TRP A 1 86 ? -10.345 -14.688 10.611 1.00 94.56 86 TRP A C 1
ATOM 673 O O . TRP A 1 86 ? -9.472 -14.220 11.339 1.00 94.56 86 TRP A O 1
ATOM 683 N N . LEU A 1 87 ? -11.497 -15.145 11.110 1.00 95.31 87 LEU A N 1
ATOM 684 C CA . LEU A 1 87 ? -11.796 -15.121 12.545 1.00 95.31 87 LEU A CA 1
ATOM 685 C C . LEU A 1 87 ? -10.786 -15.944 13.349 1.00 95.31 87 LEU A C 1
ATOM 687 O O . LEU A 1 87 ? -10.305 -15.476 14.377 1.00 95.31 87 LEU A O 1
ATOM 691 N N . ALA A 1 88 ? -10.410 -17.128 12.858 1.00 93.94 88 ALA A N 1
ATOM 692 C CA . ALA A 1 88 ? -9.382 -17.953 13.488 1.00 93.94 88 ALA A CA 1
ATOM 693 C C . ALA A 1 88 ? -8.019 -17.237 13.547 1.00 93.94 88 ALA A C 1
ATOM 695 O O . ALA A 1 88 ? -7.319 -17.330 14.553 1.00 93.94 88 ALA A O 1
ATOM 696 N N . THR A 1 89 ? -7.659 -16.477 12.509 1.00 91.06 89 THR A N 1
ATOM 697 C CA . THR A 1 89 ? -6.462 -15.625 12.501 1.00 91.06 89 THR A CA 1
ATOM 698 C C . THR A 1 89 ? -6.521 -14.529 13.571 1.00 91.06 89 THR A C 1
ATOM 700 O O . THR A 1 89 ? -5.526 -14.309 14.263 1.00 91.06 89 THR A O 1
ATOM 703 N N . VAL A 1 90 ? -7.661 -13.844 13.721 1.00 92.38 90 VAL A N 1
ATOM 704 C CA . VAL A 1 90 ? -7.831 -12.786 14.734 1.00 92.38 90 VAL A CA 1
ATOM 705 C C . VAL A 1 90 ? -7.759 -13.367 16.148 1.00 92.38 90 VAL A C 1
ATOM 707 O O . VAL A 1 90 ? -7.060 -12.818 16.998 1.00 92.38 90 VAL A O 1
ATOM 710 N N . GLU A 1 91 ? -8.409 -14.509 16.393 1.00 93.31 91 GLU A N 1
ATOM 711 C CA . GLU A 1 91 ? -8.320 -15.205 17.683 1.00 93.31 91 GLU A CA 1
ATOM 712 C C . GLU A 1 91 ? -6.888 -15.663 17.978 1.00 93.31 91 GLU A C 1
ATOM 714 O O . GLU A 1 91 ? -6.403 -15.451 19.085 1.00 93.31 91 GLU A O 1
ATOM 719 N N . ALA A 1 92 ? -6.178 -16.234 16.996 1.00 90.81 92 ALA A N 1
ATOM 720 C CA . ALA A 1 92 ? -4.783 -16.640 17.170 1.00 90.81 92 ALA A CA 1
ATOM 721 C C . ALA A 1 92 ? -3.892 -15.455 17.572 1.00 90.81 92 ALA A C 1
ATOM 723 O O . ALA A 1 92 ? -3.115 -15.572 18.515 1.00 90.81 92 ALA A O 1
ATOM 724 N N . LYS A 1 93 ? -4.058 -14.295 16.920 1.00 88.62 93 LYS A N 1
ATOM 725 C CA . LYS A 1 93 ? -3.326 -13.069 17.270 1.00 88.62 93 LYS A CA 1
ATOM 726 C C . LYS A 1 93 ? -3.649 -12.592 18.690 1.00 88.62 93 LYS A C 1
ATOM 728 O O . LYS A 1 93 ? -2.731 -12.239 19.423 1.00 88.62 93 LYS A O 1
ATOM 733 N N . ARG A 1 94 ? -4.924 -12.617 19.091 1.00 90.38 94 ARG A N 1
ATOM 734 C CA . ARG A 1 94 ? -5.343 -12.264 20.456 1.00 90.38 94 ARG A CA 1
ATOM 735 C C . ARG A 1 94 ? -4.713 -13.198 21.495 1.00 90.38 94 ARG A C 1
ATOM 737 O O . ARG A 1 94 ? -4.177 -12.725 22.489 1.00 90.38 94 ARG A O 1
ATOM 744 N N . PHE A 1 95 ? -4.730 -14.510 21.252 1.00 89.56 95 PHE A N 1
ATOM 745 C CA . PHE A 1 95 ? -4.099 -15.489 22.141 1.00 89.56 95 PHE A CA 1
ATOM 746 C C . PHE A 1 95 ? -2.577 -15.330 22.220 1.00 89.56 95 PHE A C 1
ATOM 748 O O . PHE A 1 95 ? -2.000 -15.512 23.291 1.00 89.56 95 PHE A O 1
ATOM 755 N N . ASP A 1 96 ? -1.913 -15.002 21.113 1.00 85.62 96 ASP A N 1
ATOM 756 C CA . ASP A 1 96 ? -0.472 -14.741 21.118 1.00 85.62 96 ASP A CA 1
ATOM 757 C C . ASP A 1 96 ? -0.133 -13.477 21.929 1.00 85.62 96 ASP A C 1
ATOM 759 O O . ASP A 1 96 ? 0.833 -13.491 22.696 1.00 85.62 96 ASP A O 1
ATOM 763 N N . ASP A 1 97 ? -0.968 -12.433 21.864 1.00 83.56 97 ASP A N 1
ATOM 764 C CA . ASP A 1 97 ? -0.833 -11.244 22.721 1.00 83.56 97 ASP A CA 1
ATOM 765 C C . ASP A 1 97 ? -1.028 -11.587 24.212 1.00 83.56 97 ASP A C 1
ATOM 767 O O . ASP A 1 97 ? -0.280 -11.105 25.066 1.00 83.56 97 ASP A O 1
ATOM 771 N N . GLU A 1 98 ? -1.969 -12.482 24.538 1.00 83.06 98 GLU A N 1
ATOM 772 C CA . GLU A 1 98 ? -2.165 -12.971 25.914 1.00 83.06 98 GLU A CA 1
ATOM 773 C C . GLU A 1 98 ? -0.958 -13.758 26.439 1.00 83.06 98 GLU A C 1
ATOM 775 O O . GLU A 1 98 ? -0.514 -13.554 27.573 1.00 83.06 98 GLU A O 1
ATOM 780 N N . LYS A 1 99 ? -0.368 -14.627 25.606 1.00 80.69 99 LYS A N 1
ATOM 781 C CA . LYS A 1 99 ? 0.867 -15.361 25.944 1.00 80.69 99 LYS A CA 1
ATOM 782 C C . LYS A 1 99 ? 2.053 -14.423 26.167 1.00 80.69 99 LYS A C 1
ATOM 784 O O . LYS A 1 99 ? 2.898 -14.701 27.019 1.00 80.69 99 LYS A O 1
ATOM 789 N N . GLY A 1 100 ? 2.082 -13.293 25.458 1.00 67.00 100 GLY A N 1
ATOM 790 C CA . GLY A 1 100 ? 3.016 -12.181 25.660 1.00 67.00 100 GLY A CA 1
ATOM 791 C C . GLY A 1 100 ? 2.887 -11.479 27.019 1.00 67.00 100 GLY A C 1
ATOM 792 O O . GLY A 1 100 ? 3.694 -10.607 27.330 1.00 67.00 100 GLY A O 1
ATOM 793 N N . ARG A 1 101 ? 1.950 -11.925 27.869 1.00 65.19 101 ARG A N 1
ATOM 794 C CA . ARG A 1 101 ? 1.608 -11.410 29.202 1.00 65.19 101 ARG A CA 1
ATOM 795 C C . ARG A 1 101 ? 0.690 -10.184 29.203 1.00 65.19 101 ARG A C 1
ATOM 797 O O . ARG A 1 101 ? 0.494 -9.631 30.282 1.00 65.19 101 ARG A O 1
ATOM 804 N N . SER A 1 102 ? 0.097 -9.784 28.080 1.00 72.25 102 SER A N 1
ATOM 805 C CA . SER A 1 102 ? -0.972 -8.776 28.089 1.00 72.25 102 SER A CA 1
ATOM 806 C C . SER A 1 102 ? -2.302 -9.406 28.531 1.00 72.25 102 SER A C 1
ATOM 808 O O . SER A 1 102 ? -2.555 -10.582 28.281 1.00 72.25 102 SER A O 1
ATOM 810 N N . VAL A 1 103 ? -3.179 -8.648 29.196 1.00 82.62 103 VAL A N 1
ATOM 811 C CA . VAL A 1 103 ? -4.580 -9.073 29.403 1.00 82.62 103 VAL A CA 1
ATOM 812 C C . VAL A 1 103 ? -5.397 -8.539 28.237 1.00 82.62 103 VAL A C 1
ATOM 814 O O . VAL A 1 103 ? -5.399 -7.326 28.017 1.00 82.62 103 VAL A O 1
ATOM 817 N N . THR A 1 104 ? -6.088 -9.413 27.498 1.00 88.88 104 THR A N 1
ATOM 818 C CA . THR A 1 104 ? -6.949 -8.977 26.390 1.00 88.88 104 THR A CA 1
ATOM 819 C C . THR A 1 104 ? -8.424 -9.009 26.765 1.00 88.88 104 THR A C 1
ATOM 821 O O . THR A 1 104 ? -8.876 -9.866 27.525 1.00 88.88 104 THR A O 1
ATOM 824 N N . LYS A 1 105 ? -9.204 -8.065 26.233 1.00 92.06 105 LYS A N 1
ATOM 825 C CA . LYS A 1 105 ? -10.661 -8.033 26.406 1.00 92.06 105 LYS A CA 1
ATOM 826 C C . LYS A 1 105 ? -11.341 -7.606 25.117 1.00 92.06 105 LYS A C 1
ATOM 828 O O . LYS A 1 105 ? -10.994 -6.571 24.554 1.00 92.06 105 LYS A O 1
ATOM 833 N N . TYR A 1 106 ? -12.351 -8.359 24.685 1.00 94.81 106 TYR A N 1
ATOM 834 C CA . TYR A 1 106 ? -13.193 -7.935 23.571 1.00 94.81 106 TYR A CA 1
ATOM 835 C C . TYR A 1 106 ? -13.893 -6.610 23.872 1.00 94.81 106 TYR A C 1
ATOM 837 O O . TYR A 1 106 ? -14.516 -6.437 24.919 1.00 94.81 106 TYR A O 1
ATOM 845 N N . VAL A 1 107 ? -13.782 -5.691 22.918 1.00 94.31 107 VAL A N 1
ATOM 846 C CA . VAL A 1 107 ? -14.445 -4.383 22.924 1.00 94.31 107 VAL A CA 1
ATOM 847 C C . VAL A 1 107 ? -15.598 -4.397 21.925 1.00 94.31 107 VAL A C 1
ATOM 849 O O . VAL A 1 107 ? -16.680 -3.911 22.231 1.00 94.31 107 VAL A O 1
ATOM 852 N N . LEU A 1 108 ? -15.380 -4.998 20.752 1.00 95.19 108 LEU A N 1
ATOM 853 C CA . LEU A 1 108 ? -16.386 -5.164 19.706 1.00 95.19 108 LEU A CA 1
ATOM 854 C C . LEU A 1 108 ? -16.131 -6.468 18.940 1.00 95.19 108 LEU A C 1
ATOM 856 O O . LEU A 1 108 ? -14.990 -6.782 18.610 1.00 95.19 108 LEU A O 1
ATOM 860 N N . LYS A 1 109 ? -17.190 -7.217 18.625 1.00 96.38 109 LYS A N 1
ATOM 861 C CA . LYS A 1 109 ? -17.132 -8.399 17.751 1.00 96.38 109 LYS A CA 1
ATOM 862 C C . LYS A 1 109 ? -18.389 -8.445 16.883 1.00 96.38 109 LYS A C 1
ATOM 864 O O . LYS A 1 109 ? -19.368 -9.102 17.214 1.00 96.38 109 LYS A O 1
ATOM 869 N N . GLU A 1 110 ? -18.359 -7.705 15.783 1.00 95.88 110 GLU A N 1
ATOM 870 C CA . GLU A 1 110 ? -19.446 -7.579 14.815 1.00 95.88 110 GLU A CA 1
ATOM 871 C C . GLU A 1 110 ? -19.111 -8.387 13.557 1.00 95.88 110 GLU A C 1
ATOM 873 O O . GLU A 1 110 ? -18.326 -7.965 12.709 1.00 95.88 110 GLU A O 1
ATOM 878 N N . VAL A 1 111 ? -19.684 -9.586 13.457 1.00 95.25 111 VAL A N 1
ATOM 879 C CA . VAL A 1 111 ? -19.326 -10.582 12.430 1.00 95.25 111 VAL A CA 1
ATOM 880 C C . VAL A 1 111 ? -20.528 -11.033 11.598 1.00 95.25 111 VAL A C 1
ATOM 882 O O . VAL A 1 111 ? -20.518 -12.117 11.018 1.00 95.25 111 VAL A O 1
ATOM 885 N N . ASP A 1 112 ? -21.567 -10.197 11.543 1.00 91.44 112 ASP A N 1
ATOM 886 C CA . ASP A 1 112 ? -22.779 -10.459 10.771 1.00 91.44 112 ASP A CA 1
ATOM 887 C C . ASP A 1 112 ? -22.446 -10.672 9.285 1.00 91.44 112 ASP A C 1
ATOM 889 O O . ASP A 1 112 ? -21.866 -9.816 8.611 1.00 91.44 112 ASP A O 1
ATOM 893 N N . THR A 1 113 ? -22.819 -11.844 8.774 1.00 87.19 113 THR A N 1
ATOM 894 C CA . THR A 1 113 ? -22.597 -12.237 7.378 1.00 87.19 113 THR A CA 1
ATOM 895 C C . THR A 1 113 ? -23.343 -11.358 6.377 1.00 87.19 113 THR A C 1
ATOM 897 O O . THR A 1 113 ? -22.865 -11.224 5.252 1.00 87.19 113 THR A O 1
ATOM 900 N N . GLN A 1 114 ? -24.438 -10.711 6.791 1.00 88.19 114 GLN A N 1
ATOM 901 C CA . GLN A 1 114 ? -25.215 -9.797 5.950 1.00 88.19 114 GLN A CA 1
ATOM 902 C C . GLN A 1 114 ? -24.518 -8.446 5.749 1.00 88.19 114 GLN A C 1
ATOM 904 O O . GLN A 1 114 ? -24.811 -7.727 4.794 1.00 88.19 114 GLN A O 1
ATOM 909 N N . LYS A 1 115 ? -23.562 -8.089 6.615 1.00 91.19 115 LYS A N 1
ATOM 910 C CA . LYS A 1 115 ? -22.812 -6.836 6.498 1.00 91.19 115 LYS A CA 1
ATOM 911 C C . LYS A 1 115 ? -21.579 -7.020 5.614 1.00 91.19 115 LYS A C 1
ATOM 913 O O . LYS A 1 115 ? -20.831 -7.983 5.793 1.00 91.19 115 LYS A O 1
ATOM 918 N N . PRO A 1 116 ? -21.284 -6.091 4.687 1.00 90.94 116 PRO A N 1
ATOM 919 C CA . PRO A 1 116 ? -20.106 -6.202 3.827 1.00 90.94 116 PRO A CA 1
ATOM 920 C C . PRO A 1 116 ? -18.786 -6.023 4.593 1.00 90.94 116 PRO A C 1
ATOM 922 O O . PRO A 1 116 ? -17.752 -6.520 4.152 1.00 90.94 116 PRO A O 1
ATOM 925 N N . LEU A 1 117 ? -18.808 -5.324 5.731 1.00 97.44 117 LEU A N 1
ATOM 926 C CA . LEU A 1 117 ? -17.657 -5.130 6.608 1.00 97.44 117 LEU A CA 1
ATOM 927 C C . LEU A 1 117 ? -17.921 -5.817 7.949 1.00 97.44 117 LEU A C 1
ATOM 929 O O . LEU A 1 117 ? -18.941 -5.547 8.576 1.00 97.44 117 LEU A O 1
ATOM 933 N N . LYS A 1 118 ? -17.002 -6.679 8.382 1.00 97.69 118 LYS A N 1
ATOM 934 C CA . LYS A 1 118 ? -16.993 -7.245 9.737 1.00 97.69 118 LYS A CA 1
ATOM 935 C C . LYS A 1 118 ? -15.902 -6.558 10.548 1.00 97.69 118 LYS A C 1
ATOM 937 O O . LYS A 1 118 ? -14.849 -6.242 9.994 1.00 97.69 118 LYS A O 1
ATOM 942 N N . THR A 1 119 ? -16.134 -6.369 11.840 1.00 97.62 119 THR A N 1
ATOM 943 C CA . THR A 1 119 ? -15.230 -5.650 12.742 1.00 97.62 119 THR A CA 1
ATOM 944 C C . THR A 1 119 ? -14.978 -6.469 13.998 1.00 97.62 119 THR A C 1
ATOM 946 O O . THR A 1 119 ? -15.912 -6.876 14.687 1.00 97.62 119 THR A O 1
ATOM 949 N N . VAL A 1 120 ? -13.710 -6.669 14.340 1.00 97.00 120 VAL A N 1
ATOM 950 C CA . VAL A 1 120 ? -13.300 -7.250 15.619 1.00 97.00 120 VAL A CA 1
ATOM 951 C C . VAL A 1 120 ? -12.291 -6.323 16.277 1.00 97.00 120 VAL A C 1
ATOM 953 O O . VAL A 1 120 ? -11.296 -5.943 15.667 1.00 97.00 120 VAL A O 1
ATOM 956 N N . VAL A 1 121 ? -12.555 -5.963 17.529 1.00 95.88 121 VAL A N 1
ATOM 957 C CA . VAL A 1 121 ? -11.693 -5.120 18.351 1.00 95.88 121 VAL A CA 1
ATOM 958 C C . VAL A 1 121 ? -11.498 -5.778 19.705 1.00 95.88 121 VAL A C 1
ATOM 960 O O . VAL A 1 121 ? -12.472 -6.117 20.387 1.00 95.88 121 VAL A O 1
ATOM 963 N N . TYR A 1 122 ? -10.246 -5.873 20.137 1.00 94.19 122 TYR A N 1
ATOM 964 C CA . TYR A 1 122 ? -9.924 -6.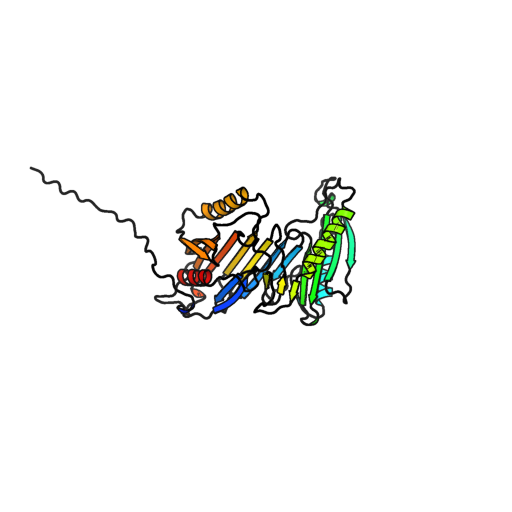135 21.533 1.00 94.19 122 TYR A CA 1
ATOM 965 C C . TYR A 1 122 ? -8.958 -5.087 22.081 1.00 94.19 122 TYR A C 1
ATOM 967 O O . TYR A 1 122 ? -8.099 -4.558 21.376 1.00 94.19 122 TYR A O 1
ATOM 975 N N . TYR A 1 123 ? -9.134 -4.783 23.360 1.00 93.19 123 TYR A N 1
ATOM 976 C CA . TYR A 1 123 ? -8.192 -4.012 24.154 1.00 93.19 123 TYR A CA 1
ATOM 977 C C . TYR A 1 123 ? -7.085 -4.940 24.654 1.00 93.19 123 TYR A C 1
ATOM 979 O O . TYR A 1 123 ? -7.391 -6.062 25.069 1.00 93.19 123 TYR A O 1
ATOM 987 N N . SER A 1 124 ? -5.842 -4.462 24.650 1.00 89.69 124 SER A N 1
ATOM 988 C CA . SER A 1 124 ? -4.692 -5.134 25.262 1.00 89.69 124 SER A CA 1
ATOM 989 C C . SER A 1 124 ? -4.113 -4.273 26.377 1.00 89.69 124 SER A C 1
ATOM 991 O O . SER A 1 124 ? -3.830 -3.091 26.185 1.00 89.69 124 SER A O 1
ATOM 993 N N . ASP A 1 125 ? -3.938 -4.860 27.560 1.00 89.19 125 ASP A N 1
ATOM 994 C CA . ASP A 1 125 ? -3.211 -4.215 28.649 1.00 89.19 125 ASP A CA 1
ATOM 995 C C . ASP A 1 125 ? -1.721 -4.551 28.584 1.00 89.19 125 ASP A C 1
ATOM 997 O O . ASP A 1 125 ? -1.277 -5.577 29.106 1.00 89.19 125 ASP A O 1
ATOM 1001 N N . ASP A 1 126 ? -0.950 -3.670 27.954 1.00 87.44 126 ASP A N 1
ATOM 1002 C CA . ASP A 1 126 ? 0.450 -3.937 27.618 1.00 87.44 126 ASP A CA 1
ATOM 1003 C C . ASP A 1 126 ? 1.431 -3.638 28.767 1.00 87.44 126 ASP A C 1
ATOM 1005 O O . ASP A 1 126 ? 2.635 -3.845 28.621 1.00 87.44 126 ASP A O 1
ATOM 1009 N N . ARG A 1 127 ? 0.946 -3.232 29.953 1.00 89.50 127 ARG A N 1
ATOM 1010 C CA . ARG A 1 127 ? 1.793 -2.889 31.118 1.00 89.50 127 ARG A CA 1
ATOM 1011 C C . ARG A 1 127 ? 2.750 -4.006 31.514 1.00 89.50 127 ARG A C 1
ATOM 1013 O O . ARG A 1 127 ? 3.934 -3.778 31.748 1.00 89.50 127 ARG A O 1
ATOM 1020 N N . LYS A 1 128 ? 2.253 -5.244 31.562 1.00 85.44 128 LYS A N 1
ATOM 1021 C CA . LYS A 1 128 ? 3.055 -6.411 31.957 1.00 85.44 128 LYS A CA 1
ATOM 1022 C C . LYS A 1 128 ? 4.043 -6.838 30.865 1.00 85.44 128 LYS A C 1
ATOM 1024 O O . LYS A 1 128 ? 5.111 -7.356 31.195 1.00 85.44 128 LYS A O 1
ATOM 1029 N N . LEU A 1 129 ? 3.701 -6.614 29.595 1.00 84.62 129 LEU A N 1
ATOM 1030 C CA . LEU A 1 129 ? 4.591 -6.848 28.459 1.00 84.62 129 LEU A CA 1
ATOM 1031 C C . LEU A 1 129 ? 5.730 -5.818 28.447 1.00 84.62 129 LEU A C 1
ATOM 1033 O O . LEU A 1 129 ? 6.897 -6.201 28.383 1.00 84.62 129 LEU A O 1
ATOM 1037 N N . MET A 1 130 ? 5.396 -4.530 28.572 1.00 86.25 130 MET A N 1
ATOM 1038 C CA . MET A 1 130 ? 6.358 -3.423 28.529 1.00 86.25 130 MET A CA 1
ATOM 1039 C C . MET A 1 130 ? 7.136 -3.225 29.834 1.00 86.25 130 MET A C 1
ATOM 1041 O O . MET A 1 130 ? 8.162 -2.554 29.829 1.00 86.25 130 MET A O 1
ATOM 1045 N N . ARG A 1 131 ? 6.677 -3.825 30.941 1.00 88.62 131 ARG A N 1
ATOM 1046 C CA . ARG A 1 131 ? 7.177 -3.559 32.304 1.00 88.62 131 ARG A CA 1
ATOM 1047 C C . ARG A 1 131 ? 7.085 -2.075 32.668 1.00 88.62 131 ARG A C 1
ATOM 1049 O O . ARG A 1 131 ? 7.991 -1.525 33.285 1.00 88.62 131 ARG A O 1
ATOM 1056 N N . ASP A 1 132 ? 5.978 -1.457 32.279 1.00 89.94 132 ASP A N 1
ATOM 1057 C CA . ASP A 1 132 ? 5.698 -0.043 32.499 1.00 89.94 132 ASP A CA 1
ATOM 1058 C C . ASP A 1 132 ? 4.245 0.111 32.950 1.00 89.94 132 ASP A C 1
ATOM 1060 O O . ASP A 1 132 ? 3.320 -0.241 32.219 1.00 89.94 132 ASP A O 1
ATOM 1064 N N . GLU A 1 133 ? 4.029 0.626 34.160 1.00 89.81 133 GLU A N 1
ATOM 1065 C CA . GLU A 1 133 ? 2.686 0.865 34.700 1.00 89.81 133 GLU A CA 1
ATOM 1066 C C . GLU A 1 133 ? 1.929 1.960 33.935 1.00 89.81 133 GLU A C 1
ATOM 1068 O O . GLU A 1 133 ? 0.695 1.949 33.909 1.00 89.81 133 GLU A O 1
ATOM 1073 N N . ASN A 1 134 ? 2.661 2.846 33.256 1.00 92.06 134 ASN A N 1
ATOM 1074 C CA . ASN A 1 134 ? 2.131 3.944 32.458 1.00 92.06 134 ASN A CA 1
ATOM 1075 C C . ASN A 1 134 ? 1.996 3.596 30.970 1.00 92.06 134 ASN A C 1
ATOM 1077 O O . ASN A 1 134 ? 1.629 4.469 30.183 1.00 92.06 134 ASN A O 1
ATOM 1081 N N . ALA A 1 135 ? 2.216 2.331 30.586 1.00 90.56 135 ALA A N 1
ATOM 1082 C CA . ALA A 1 135 ? 2.017 1.868 29.217 1.00 90.56 135 ALA A CA 1
ATOM 1083 C C . ALA A 1 135 ? 0.644 2.304 28.683 1.00 90.56 135 ALA A C 1
ATOM 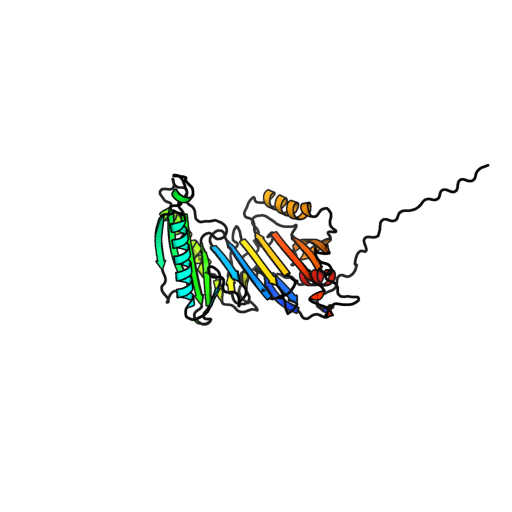1085 O O . ALA A 1 135 ? -0.377 2.093 29.351 1.00 90.56 135 ALA A O 1
ATOM 1086 N N . SER A 1 136 ? 0.630 2.884 27.482 1.00 92.38 136 SER A N 1
ATOM 1087 C CA . SER A 1 136 ? -0.563 3.396 26.805 1.00 92.38 136 SER A CA 1
ATOM 1088 C C . SER A 1 136 ? -1.686 2.360 26.704 1.00 92.38 136 SER A C 1
ATOM 1090 O O . SER A 1 136 ? -1.464 1.150 26.646 1.00 92.38 136 SER A O 1
ATOM 1092 N N . HIS A 1 137 ? -2.923 2.844 26.637 1.00 91.62 137 HIS A N 1
ATOM 1093 C CA . HIS A 1 137 ? -4.063 2.025 26.253 1.00 91.62 137 HIS A CA 1
ATOM 1094 C C . HIS A 1 137 ? -3.919 1.577 24.797 1.00 91.62 137 HIS A C 1
ATOM 1096 O O . HIS A 1 137 ? -3.727 2.413 23.916 1.00 91.62 137 HIS A O 1
ATOM 1102 N N . SER A 1 138 ? -4.068 0.277 24.543 1.00 91.62 138 SER A N 1
ATOM 1103 C CA . SER A 1 138 ? -3.849 -0.335 23.231 1.00 91.62 138 SER A CA 1
ATOM 1104 C C . SER A 1 138 ? -5.132 -0.985 22.724 1.00 91.62 138 SER A C 1
ATOM 1106 O O . SER A 1 138 ? -5.724 -1.827 23.405 1.00 91.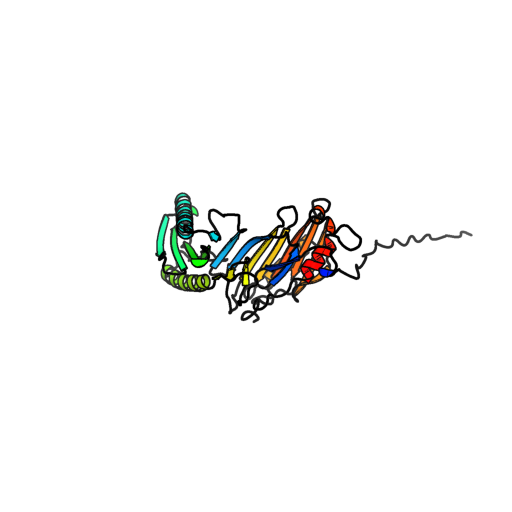62 138 SER A O 1
ATOM 1108 N N . TYR A 1 139 ? -5.581 -0.586 21.530 1.00 93.00 139 TYR A N 1
ATOM 1109 C CA . TYR A 1 139 ? -6.719 -1.208 20.853 1.00 93.00 139 TYR A CA 1
ATOM 1110 C C . TYR A 1 139 ? -6.282 -1.854 19.548 1.00 93.00 139 TYR A C 1
ATOM 1112 O O . TYR A 1 139 ? -5.895 -1.186 18.590 1.00 93.00 139 TYR A O 1
ATOM 1120 N N . ASN A 1 140 ? -6.449 -3.168 19.475 1.00 92.44 140 ASN A N 1
ATOM 1121 C CA . ASN A 1 140 ? -6.188 -3.935 18.273 1.00 92.44 140 ASN A CA 1
ATOM 1122 C C . ASN A 1 140 ? -7.489 -4.059 17.481 1.00 92.44 140 ASN A C 1
ATOM 1124 O O . ASN A 1 140 ? -8.419 -4.743 17.910 1.00 92.44 140 ASN A O 1
ATOM 1128 N N . SER A 1 141 ? -7.557 -3.372 16.340 1.00 94.69 141 SER A N 1
ATOM 1129 C CA . SER A 1 141 ? -8.748 -3.319 15.485 1.00 94.69 141 SER A CA 1
ATOM 1130 C C . SER A 1 141 ? -8.507 -4.052 14.168 1.00 94.69 141 SER A C 1
ATOM 1132 O O . SER A 1 141 ? -7.535 -3.779 13.462 1.00 94.69 141 SER A O 1
ATOM 1134 N N . PHE A 1 142 ? -9.412 -4.961 13.821 1.00 95.31 142 PHE A N 1
ATOM 1135 C CA . PHE A 1 142 ? -9.368 -5.761 12.604 1.00 95.31 142 PHE A CA 1
ATOM 1136 C C . PHE A 1 142 ? -10.689 -5.625 11.861 1.00 95.31 142 PHE A C 1
ATOM 1138 O O . PHE A 1 142 ? -11.762 -5.794 12.441 1.00 95.31 142 PHE A O 1
ATOM 1145 N N . PHE A 1 143 ? -10.603 -5.391 10.559 1.00 97.00 143 PHE A N 1
ATOM 1146 C CA . PHE A 1 143 ? -11.751 -5.350 9.671 1.00 97.00 143 PHE A CA 1
ATOM 1147 C C . PHE A 1 143 ? -11.630 -6.422 8.595 1.00 97.00 143 PHE A C 1
ATOM 1149 O O . PHE A 1 143 ? -10.534 -6.714 8.113 1.00 97.00 143 PHE A O 1
ATOM 1156 N N . PHE A 1 144 ? -12.763 -6.980 8.191 1.00 97.06 144 PHE A N 1
ATOM 1157 C CA . PHE A 1 144 ? -12.854 -7.911 7.075 1.00 97.06 144 PHE A CA 1
ATOM 1158 C C . PHE A 1 144 ? -13.843 -7.378 6.055 1.00 97.06 144 PHE A C 1
ATOM 1160 O O . PHE A 1 144 ? -15.054 -7.372 6.295 1.00 97.06 144 PHE A O 1
ATOM 1167 N N . LYS A 1 145 ? -13.318 -6.919 4.920 1.00 97.44 145 LYS A N 1
ATOM 1168 C CA . LYS A 1 145 ? -14.135 -6.530 3.776 1.00 97.44 145 LYS A CA 1
ATOM 1169 C C . LYS A 1 145 ? -14.427 -7.777 2.954 1.00 97.44 145 LYS A C 1
ATOM 1171 O O . LYS A 1 145 ? -13.511 -8.379 2.398 1.00 97.44 145 LYS A O 1
ATOM 1176 N N . ASP A 1 146 ? -15.692 -8.167 2.917 1.00 96.56 146 ASP A N 1
ATOM 1177 C CA . ASP A 1 146 ? -16.151 -9.403 2.296 1.00 96.56 146 ASP A CA 1
ATOM 1178 C C . ASP A 1 146 ? -16.751 -9.147 0.908 1.00 96.56 146 ASP A C 1
ATOM 1180 O O . ASP A 1 146 ? -17.522 -8.206 0.719 1.00 96.56 146 ASP A O 1
ATOM 1184 N N . PHE A 1 147 ? -16.414 -10.016 -0.042 1.00 95.94 147 PHE A N 1
ATOM 1185 C CA . PHE A 1 147 ? -16.875 -10.019 -1.429 1.00 95.94 147 PHE A CA 1
ATOM 1186 C C . PHE A 1 147 ? -17.423 -11.419 -1.759 1.00 95.94 147 PHE A C 1
ATOM 1188 O O . PHE A 1 147 ? -16.689 -12.284 -2.255 1.00 95.94 147 PHE A O 1
ATOM 1195 N N . PRO A 1 148 ? -18.699 -11.696 -1.416 1.00 94.50 148 PRO A N 1
ATOM 1196 C CA . PRO A 1 148 ? -19.246 -13.049 -1.470 1.00 94.50 148 PRO A CA 1
ATOM 1197 C C . PRO A 1 148 ? -19.291 -13.667 -2.862 1.00 94.50 148 PRO A C 1
ATOM 1199 O O . PRO A 1 148 ? -18.944 -14.839 -3.005 1.00 94.50 148 PRO A O 1
ATOM 1202 N N . GLU A 1 149 ? -19.651 -12.881 -3.876 1.00 95.12 149 GLU A N 1
ATOM 1203 C CA . GLU A 1 149 ? -19.724 -13.323 -5.273 1.00 95.12 149 GLU A CA 1
ATOM 1204 C C . GLU A 1 149 ? -18.371 -13.837 -5.779 1.00 95.12 149 GLU A C 1
ATOM 1206 O O . GLU A 1 149 ? -18.286 -14.886 -6.412 1.00 95.12 149 GLU A O 1
ATOM 1211 N N . GLN A 1 150 ? -17.289 -13.141 -5.428 1.00 94.88 150 GLN A N 1
ATOM 1212 C CA . GLN A 1 150 ? -15.922 -13.490 -5.817 1.00 94.88 150 GLN A CA 1
ATOM 1213 C C . GLN A 1 150 ? -15.283 -14.508 -4.862 1.00 94.88 150 GLN A C 1
ATOM 1215 O O . GLN A 1 150 ? -14.123 -14.885 -5.040 1.00 94.88 150 GLN A O 1
ATOM 1220 N N . GLN A 1 151 ? -16.019 -14.932 -3.825 1.00 94.00 151 GLN A N 1
ATOM 1221 C CA . GLN A 1 151 ? -15.521 -15.733 -2.709 1.00 94.00 151 GLN A CA 1
ATOM 1222 C C . GLN A 1 151 ? -14.190 -15.193 -2.174 1.00 94.00 151 GLN A C 1
ATOM 1224 O O . GLN A 1 151 ? -13.242 -15.946 -1.952 1.00 94.00 151 GLN A O 1
ATOM 1229 N N . LEU A 1 152 ? -14.112 -13.878 -1.989 1.00 93.31 152 LEU A N 1
ATOM 1230 C CA . LEU A 1 152 ? -12.905 -13.154 -1.615 1.00 93.31 152 LEU A CA 1
ATOM 1231 C C . LEU A 1 152 ? -13.186 -12.333 -0.361 1.00 93.31 152 LEU A C 1
ATOM 1233 O O . LEU A 1 152 ? -14.269 -11.789 -0.192 1.00 93.31 152 LEU A O 1
ATOM 1237 N N . GLY A 1 153 ? -12.215 -12.232 0.537 1.00 94.81 153 GLY A N 1
ATOM 1238 C CA . GLY A 1 153 ? -12.267 -11.273 1.629 1.00 94.81 153 GLY A CA 1
ATOM 1239 C C . GLY A 1 153 ? -10.895 -10.703 1.935 1.00 94.81 153 GLY A C 1
ATOM 1240 O O . GLY A 1 153 ? -9.894 -11.411 1.845 1.00 94.81 153 GLY A O 1
ATOM 1241 N N . LEU A 1 154 ? -10.842 -9.419 2.267 1.00 95.56 154 LEU A N 1
ATOM 1242 C CA . LEU A 1 154 ? -9.615 -8.706 2.601 1.00 95.56 154 LEU A CA 1
ATOM 1243 C C . LEU A 1 154 ? -9.602 -8.385 4.094 1.00 95.56 154 LEU A C 1
ATOM 1245 O O . LEU A 1 154 ? -10.512 -7.721 4.592 1.00 95.56 154 LEU A O 1
ATOM 1249 N N . THR A 1 155 ? -8.540 -8.792 4.791 1.00 94.88 155 THR A N 1
ATOM 1250 C CA . THR A 1 155 ? -8.266 -8.267 6.134 1.00 94.88 155 THR A CA 1
ATOM 1251 C C . THR A 1 155 ? -7.611 -6.892 6.058 1.00 94.88 155 THR A C 1
ATOM 1253 O O . THR A 1 155 ? -6.660 -6.675 5.303 1.00 94.88 155 THR A O 1
ATOM 1256 N N . ILE A 1 156 ? -8.092 -5.985 6.897 1.00 95.25 156 ILE A N 1
ATOM 1257 C CA . ILE A 1 156 ? -7.612 -4.615 7.052 1.00 95.25 156 ILE A CA 1
ATOM 1258 C C . ILE A 1 156 ? -7.337 -4.403 8.540 1.00 95.25 156 ILE A C 1
ATOM 1260 O O . ILE A 1 156 ? -8.138 -4.792 9.386 1.00 95.25 156 ILE A O 1
ATOM 1264 N N . SER A 1 157 ? -6.191 -3.826 8.872 1.00 92.56 157 SER A N 1
ATOM 1265 C CA . SER A 1 157 ? -5.822 -3.476 10.243 1.00 92.56 157 SER A CA 1
ATOM 1266 C C . SER A 1 157 ? -6.158 -2.013 10.506 1.00 92.56 157 SER A C 1
ATOM 1268 O O . SER A 1 157 ? -5.891 -1.163 9.658 1.00 92.56 157 SER A O 1
ATOM 1270 N N . GLY A 1 158 ? -6.721 -1.721 11.677 1.00 89.31 158 GLY A N 1
ATOM 1271 C CA . GLY A 1 158 ? -6.847 -0.355 12.180 1.00 89.31 158 GLY A CA 1
ATOM 1272 C C . GLY A 1 158 ? -5.501 0.195 12.647 1.00 89.31 158 GLY A C 1
ATOM 1273 O O . GLY A 1 158 ? -4.610 -0.563 13.028 1.00 89.31 158 GLY A O 1
ATOM 1274 N N . GLY A 1 159 ? -5.351 1.511 12.573 1.00 79.75 159 GLY A N 1
ATOM 1275 C CA . GLY A 1 159 ? -4.109 2.236 12.828 1.00 79.75 159 GLY A CA 1
ATOM 1276 C C . GLY A 1 159 ? -3.199 2.377 11.606 1.00 79.75 159 GLY A C 1
ATOM 1277 O O . GLY A 1 159 ? -2.540 3.386 11.448 1.00 79.75 159 GLY A O 1
ATOM 1278 N N . GLY A 1 160 ? -3.196 1.434 10.663 1.00 76.88 160 GLY A N 1
ATOM 1279 C CA . GLY A 1 160 ? -2.427 1.593 9.423 1.00 76.88 160 GLY A CA 1
ATOM 1280 C C . GLY A 1 160 ? -0.944 1.923 9.631 1.00 76.88 160 GLY A C 1
ATOM 1281 O O . GLY A 1 160 ? -0.189 1.022 9.989 1.00 76.88 160 GLY A O 1
ATOM 1282 N N . VAL A 1 161 ? -0.527 3.170 9.364 1.00 58.50 161 VAL A N 1
ATOM 1283 C CA . VAL A 1 161 ? 0.841 3.651 9.663 1.00 58.50 161 VAL A CA 1
ATOM 1284 C C . VAL A 1 161 ? 1.057 4.013 11.136 1.00 58.50 161 VAL A C 1
ATOM 1286 O O . VAL A 1 161 ? 2.172 3.862 11.628 1.00 58.50 161 VAL A O 1
ATOM 1289 N N . ASP A 1 162 ? -0.005 4.404 11.841 1.00 60.16 162 ASP A N 1
ATOM 1290 C CA . ASP A 1 162 ? 0.007 4.828 13.238 1.00 60.16 162 ASP A CA 1
ATOM 1291 C C . ASP A 1 162 ? -0.803 3.854 14.099 1.00 60.16 162 ASP A C 1
ATOM 1293 O O . ASP A 1 162 ? -2.034 3.825 14.078 1.00 60.16 162 ASP A O 1
ATOM 1297 N N . ASN A 1 163 ? -0.127 3.061 14.925 1.00 67.81 163 ASN A N 1
ATOM 1298 C CA . ASN A 1 163 ? -0.818 2.200 15.884 1.00 67.81 163 ASN A CA 1
ATOM 1299 C C . ASN A 1 163 ? -1.823 2.998 16.748 1.00 67.81 163 ASN A C 1
ATOM 1301 O O . ASN A 1 163 ? -1.604 4.161 17.092 1.00 67.81 163 ASN A O 1
ATOM 1305 N N . VAL A 1 164 ? -2.945 2.371 17.116 1.00 83.75 164 VAL A N 1
ATOM 1306 C CA . VAL A 1 164 ? -3.995 3.032 17.905 1.00 83.75 164 VAL A CA 1
ATOM 1307 C C . VAL A 1 164 ? -3.676 2.922 19.392 1.00 83.75 164 VAL A C 1
ATOM 1309 O O . VAL A 1 164 ? -4.074 1.965 20.061 1.00 83.75 164 VAL A O 1
ATOM 1312 N N . PHE A 1 165 ? -2.973 3.934 19.891 1.00 89.12 165 PHE A N 1
ATOM 1313 C CA . PHE A 1 165 ? -2.649 4.090 21.302 1.00 89.12 165 PHE A CA 1
ATOM 1314 C C . PHE A 1 165 ? -3.261 5.365 21.875 1.00 89.12 165 PHE A C 1
ATOM 1316 O O . PHE A 1 165 ? -3.392 6.369 21.176 1.00 89.12 165 PHE A O 1
ATOM 1323 N N . PHE A 1 166 ? -3.604 5.320 23.157 1.00 91.88 166 PHE A N 1
ATOM 1324 C CA . PHE A 1 166 ? -4.000 6.495 23.931 1.00 91.88 166 PHE A CA 1
ATOM 1325 C C . PHE A 1 166 ? -3.176 6.550 25.208 1.00 91.88 166 PHE A C 1
ATOM 1327 O O . PHE A 1 166 ? -2.927 5.509 25.822 1.00 91.88 166 PHE A O 1
ATOM 1334 N N . ASP A 1 167 ? -2.762 7.745 25.616 1.00 92.50 167 ASP A N 1
ATOM 1335 C CA . ASP A 1 167 ? -2.019 7.925 26.860 1.00 92.50 167 ASP A CA 1
ATOM 1336 C C . ASP A 1 167 ? -2.779 7.331 28.044 1.00 92.50 167 ASP A C 1
ATOM 1338 O O . ASP A 1 167 ? -4.004 7.413 28.130 1.00 92.50 167 ASP A O 1
ATOM 1342 N N . ARG A 1 168 ? -2.047 6.733 28.987 1.00 93.31 168 ARG A N 1
ATOM 1343 C CA . ARG A 1 168 ? -2.656 6.090 30.159 1.00 93.31 168 ARG A CA 1
ATOM 1344 C C . ARG A 1 168 ? -3.448 7.073 31.028 1.00 93.31 168 ARG A C 1
ATOM 1346 O O . ARG A 1 168 ? -4.397 6.672 31.696 1.00 93.31 168 ARG A O 1
ATOM 1353 N N . SER A 1 169 ? -3.057 8.346 31.028 1.00 94.62 169 SER A N 1
ATOM 1354 C CA . SER A 1 169 ? -3.734 9.423 31.755 1.00 94.62 169 SER A CA 1
ATOM 1355 C C . SER A 1 169 ? -5.010 9.922 31.066 1.00 94.62 169 SER A C 1
ATOM 1357 O O . SER A 1 169 ? -5.773 10.674 31.677 1.00 94.62 169 SER A O 1
ATOM 1359 N N . ASP A 1 170 ? -5.277 9.515 29.820 1.00 95.06 170 ASP A N 1
ATOM 1360 C CA . ASP A 1 170 ? -6.472 9.925 29.089 1.00 95.06 170 ASP A CA 1
ATOM 1361 C C . ASP A 1 170 ? -7.719 9.233 29.655 1.00 95.06 170 ASP A C 1
ATOM 1363 O O . ASP A 1 170 ? -8.064 8.108 29.303 1.00 95.06 170 ASP A O 1
ATOM 1367 N N . THR A 1 171 ? -8.460 9.943 30.503 1.00 95.19 171 THR A N 1
ATOM 1368 C CA . THR A 1 171 ? -9.722 9.451 31.084 1.00 95.19 171 THR A CA 1
ATOM 1369 C C . THR A 1 171 ? -10.844 9.260 30.055 1.00 95.19 171 THR A C 1
ATOM 1371 O O . THR A 1 171 ? -11.822 8.566 30.336 1.00 95.19 171 THR A O 1
ATOM 1374 N N . LYS A 1 172 ? -10.713 9.831 28.851 1.00 96.44 172 LYS A N 1
ATOM 1375 C CA . LYS A 1 172 ? -11.690 9.749 27.755 1.00 96.44 172 LYS A CA 1
ATOM 1376 C C . LYS A 1 172 ? -11.241 8.817 26.627 1.00 96.44 172 LYS A C 1
ATOM 1378 O O . LYS A 1 172 ? -11.925 8.746 25.603 1.00 96.44 172 LYS A O 1
ATOM 1383 N N . TYR A 1 173 ? -10.184 8.025 26.832 1.00 94.19 173 TYR A N 1
ATOM 1384 C CA . TYR A 1 173 ? -9.604 7.131 25.822 1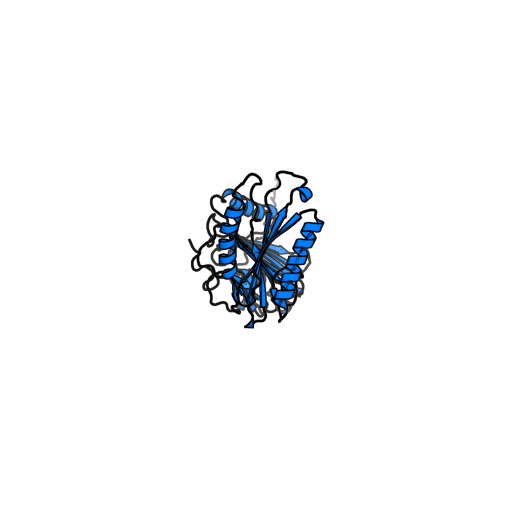.00 94.19 173 TYR A CA 1
ATOM 1385 C C . TYR A 1 173 ? -10.637 6.243 25.104 1.00 94.19 173 TYR A C 1
ATOM 1387 O O . TYR A 1 173 ? -10.557 6.034 23.898 1.00 94.19 173 TYR A O 1
ATOM 1395 N N . GLN A 1 174 ? -11.659 5.748 25.812 1.00 94.81 174 GLN A N 1
ATOM 1396 C CA . GLN A 1 174 ? -12.724 4.935 25.208 1.00 94.81 174 GLN A CA 1
ATOM 1397 C C . GLN A 1 174 ? -13.602 5.732 24.235 1.00 94.81 174 GLN A C 1
ATOM 1399 O O . GLN A 1 174 ? -14.033 5.202 23.212 1.00 94.81 174 GLN A O 1
ATOM 1404 N N . GLN A 1 175 ? -13.900 6.994 24.556 1.00 95.44 175 GLN A N 1
ATOM 1405 C CA . GLN A 1 175 ? -14.668 7.877 23.681 1.00 95.44 175 GLN A CA 1
ATOM 1406 C C . GLN A 1 175 ? -13.846 8.250 22.447 1.00 95.44 175 GLN A C 1
ATOM 1408 O O . GLN A 1 175 ? -14.359 8.142 21.334 1.00 95.44 175 GLN A O 1
ATOM 1413 N N . HIS A 1 176 ? -12.577 8.619 22.636 1.00 94.56 176 HIS A N 1
ATOM 1414 C CA . HIS A 1 176 ? -11.662 8.910 21.532 1.00 94.56 176 HIS A CA 1
ATOM 1415 C C . HIS A 1 176 ? -11.480 7.688 20.622 1.00 94.56 176 HIS A C 1
ATOM 1417 O O . HIS A 1 176 ? -11.527 7.809 19.397 1.00 94.56 176 HIS A O 1
ATOM 1423 N N . PHE A 1 177 ? -11.375 6.489 21.204 1.00 95.00 177 PHE A N 1
ATOM 1424 C CA . PHE A 1 177 ? -11.320 5.252 20.436 1.00 95.00 177 PHE A CA 1
ATOM 1425 C C . PHE A 1 177 ? -12.578 5.027 19.593 1.00 95.00 177 PHE A C 1
ATOM 1427 O O . PHE A 1 177 ? -12.450 4.703 18.417 1.00 95.00 177 PHE A O 1
ATOM 1434 N N . ARG A 1 178 ? -13.785 5.234 20.143 1.00 94.81 178 ARG A N 1
ATOM 1435 C CA . ARG A 1 178 ? -15.035 5.087 19.372 1.00 94.81 178 ARG A CA 1
ATOM 1436 C C . ARG A 1 178 ? -15.088 6.029 18.166 1.00 94.81 178 ARG A C 1
ATOM 1438 O O . ARG A 1 178 ? -15.412 5.579 17.074 1.00 94.81 178 ARG A O 1
ATOM 1445 N N . GLN A 1 179 ? -14.692 7.289 18.341 1.00 94.56 179 GLN A N 1
ATOM 1446 C CA . GLN A 1 179 ? -14.617 8.256 17.238 1.00 94.56 179 GLN A CA 1
ATOM 1447 C C . GLN A 1 179 ? -13.616 7.812 16.164 1.00 94.56 179 GLN A C 1
ATOM 1449 O O . GLN A 1 179 ? -13.918 7.848 14.972 1.00 94.56 179 GLN A O 1
ATOM 1454 N N . LYS A 1 180 ? -12.433 7.332 16.573 1.00 94.19 180 LYS A N 1
ATOM 1455 C CA . LYS A 1 180 ? -11.439 6.817 15.624 1.00 94.19 180 LYS A CA 1
ATOM 1456 C C . LYS A 1 180 ? -11.948 5.555 14.920 1.00 94.19 180 LYS A C 1
ATOM 1458 O O . LYS A 1 180 ? -11.725 5.398 13.725 1.00 94.19 180 LYS A O 1
ATOM 1463 N N . LEU A 1 181 ? -12.655 4.670 15.624 1.00 95.88 181 LEU A N 1
ATOM 1464 C CA . LEU A 1 181 ? -13.205 3.434 15.066 1.00 95.88 181 LEU A CA 1
ATOM 1465 C C . LEU A 1 181 ? -14.199 3.708 13.931 1.00 95.88 181 LEU A C 1
ATOM 1467 O O . LEU A 1 181 ? -14.119 3.042 12.901 1.00 95.88 181 LEU A O 1
ATOM 1471 N N . GLU A 1 182 ? -15.071 4.709 14.071 1.00 95.94 182 GLU A N 1
ATOM 1472 C CA . GLU A 1 182 ? -16.001 5.121 13.009 1.00 95.94 182 GLU A CA 1
ATOM 1473 C C . GLU A 1 182 ? -15.254 5.568 11.742 1.00 95.94 182 GLU A C 1
ATOM 1475 O O . GLU A 1 182 ? -15.590 5.144 10.632 1.00 95.94 182 GLU A O 1
ATOM 1480 N N . ILE A 1 183 ? -14.180 6.352 11.902 1.00 94.75 183 ILE A N 1
ATOM 1481 C CA . ILE A 1 183 ? -13.311 6.774 10.793 1.00 94.75 183 ILE A CA 1
ATOM 1482 C C . ILE A 1 183 ? -12.654 5.552 10.141 1.00 94.75 183 ILE A C 1
ATOM 1484 O O . ILE A 1 183 ? -12.715 5.396 8.919 1.00 94.75 183 ILE A O 1
ATOM 1488 N N . MET A 1 184 ? -12.071 4.653 10.941 1.00 96.06 184 MET A N 1
ATOM 1489 C CA . MET A 1 184 ? -11.426 3.435 10.443 1.00 96.06 184 MET A CA 1
ATOM 1490 C C . MET A 1 184 ? -12.404 2.545 9.664 1.00 96.06 184 MET A C 1
ATOM 1492 O O . MET A 1 184 ? -12.068 2.073 8.577 1.00 96.06 184 MET A O 1
ATOM 1496 N N . GLN A 1 185 ? -13.624 2.344 10.176 1.00 96.56 185 GLN A N 1
ATOM 1497 C CA . GLN A 1 185 ? -14.673 1.589 9.486 1.00 96.56 185 GLN A CA 1
ATOM 1498 C C . GLN A 1 185 ? -15.059 2.263 8.169 1.00 96.56 185 GLN A C 1
ATOM 1500 O O . GLN A 1 185 ? -15.119 1.588 7.141 1.00 96.56 185 GLN A O 1
ATOM 1505 N N . GLY A 1 186 ? -15.255 3.586 8.172 1.00 95.88 186 GLY A N 1
ATOM 1506 C CA . GLY A 1 186 ? -15.554 4.357 6.966 1.00 95.88 186 GLY A CA 1
ATOM 1507 C C . GLY A 1 186 ? -14.472 4.211 5.895 1.00 95.88 186 GLY A C 1
ATOM 1508 O O . GLY A 1 186 ? -14.787 3.963 4.732 1.00 95.88 186 GLY A O 1
ATOM 1509 N N . LYS A 1 187 ? -13.189 4.270 6.276 1.00 95.44 187 LYS A N 1
ATOM 1510 C CA . LYS A 1 187 ? -12.068 4.023 5.355 1.00 95.44 187 LYS A CA 1
ATOM 1511 C C . LYS A 1 187 ? -12.035 2.571 4.877 1.00 95.44 187 LYS A C 1
ATOM 1513 O O . LYS A 1 187 ? -11.894 2.327 3.686 1.00 95.44 187 LYS A O 1
ATOM 1518 N N . ALA A 1 188 ? -12.215 1.591 5.761 1.00 96.06 188 ALA A N 1
ATOM 1519 C CA . ALA A 1 188 ? -12.196 0.177 5.383 1.00 96.06 188 ALA A CA 1
ATOM 1520 C C . ALA A 1 188 ? -13.316 -0.192 4.387 1.00 96.06 188 ALA A C 1
ATOM 1522 O O . ALA A 1 188 ? -13.146 -1.095 3.564 1.00 96.06 188 ALA A O 1
ATOM 1523 N N . GLN A 1 189 ? -14.447 0.522 4.411 1.00 96.19 189 GLN A N 1
ATOM 1524 C CA . GLN A 1 189 ? -15.531 0.339 3.442 1.00 96.19 189 GLN A CA 1
ATOM 1525 C C . GLN A 1 189 ? -15.171 0.766 2.013 1.00 96.19 189 GLN A C 1
ATOM 1527 O O . GLN A 1 189 ? -15.790 0.243 1.087 1.00 96.19 189 GLN A O 1
ATOM 1532 N N . GLN A 1 190 ? -14.169 1.636 1.835 1.00 96.00 190 GLN A N 1
ATOM 1533 C CA . GLN A 1 190 ? -13.729 2.180 0.540 1.00 96.00 190 GLN A CA 1
ATOM 1534 C C . GLN A 1 190 ? -12.942 1.178 -0.317 1.00 96.00 190 GLN A C 1
ATOM 1536 O O . GLN A 1 190 ? -12.487 1.510 -1.409 1.00 96.00 190 GLN A O 1
ATOM 1541 N N . VAL A 1 191 ? -12.742 -0.055 0.156 1.00 96.00 191 VAL A N 1
ATOM 1542 C CA . VAL A 1 191 ? -12.158 -1.111 -0.673 1.00 96.00 191 VAL A CA 1
ATOM 1543 C C . VAL A 1 191 ? -13.241 -1.746 -1.542 1.00 96.00 191 VAL A C 1
ATOM 1545 O O . VAL A 1 191 ? -14.237 -2.265 -1.036 1.00 96.00 191 VAL A O 1
ATOM 1548 N N . HIS A 1 192 ? -13.014 -1.771 -2.850 1.00 95.56 192 HIS A N 1
ATOM 1549 C CA . HIS A 1 192 ? -13.928 -2.338 -3.835 1.00 95.56 192 HIS A CA 1
ATOM 1550 C C . HIS A 1 192 ? -13.250 -3.434 -4.647 1.00 95.56 192 HIS A C 1
ATOM 1552 O O . HIS A 1 192 ? -12.068 -3.335 -4.974 1.00 95.56 192 HIS A O 1
ATOM 1558 N N . TYR A 1 193 ? -14.030 -4.450 -5.013 1.00 95.06 193 TYR A N 1
ATOM 1559 C CA . TYR A 1 193 ? -13.651 -5.366 -6.075 1.00 95.06 193 TYR A CA 1
ATOM 1560 C C . TYR A 1 193 ? -13.850 -4.678 -7.426 1.00 95.06 193 TYR A C 1
ATOM 1562 O O . TYR A 1 193 ? -14.938 -4.185 -7.730 1.00 95.06 193 TYR A O 1
ATOM 1570 N N . ALA A 1 194 ? -12.787 -4.632 -8.215 1.00 94.19 194 ALA A N 1
ATOM 1571 C CA . ALA A 1 194 ? -12.767 -4.154 -9.586 1.00 94.19 194 ALA A CA 1
ATOM 1572 C C . ALA A 1 194 ? -11.601 -4.865 -10.270 1.00 94.19 194 ALA A C 1
ATOM 1574 O O . ALA A 1 194 ? -10.467 -4.733 -9.824 1.00 94.19 194 ALA A O 1
ATOM 1575 N N . ALA A 1 195 ? -11.870 -5.671 -11.294 1.00 91.50 195 ALA A N 1
ATOM 1576 C CA . ALA A 1 195 ? -10.808 -6.369 -12.006 1.00 91.50 195 ALA A CA 1
ATOM 1577 C C . ALA A 1 195 ? -10.000 -5.398 -12.883 1.00 91.50 195 ALA A C 1
ATOM 1579 O O . ALA A 1 195 ? -10.535 -4.405 -13.378 1.00 91.50 195 ALA A O 1
ATOM 1580 N N . TRP A 1 196 ? -8.723 -5.705 -13.106 1.00 90.19 196 TRP A N 1
ATOM 1581 C CA . TRP A 1 196 ? -7.892 -5.003 -14.082 1.00 90.19 196 TRP A CA 1
ATOM 1582 C C . TRP A 1 196 ? -8.445 -5.189 -15.515 1.00 90.19 196 TRP A C 1
ATOM 1584 O O . TRP A 1 196 ? -8.775 -6.322 -15.873 1.00 90.19 196 TRP A O 1
ATOM 1594 N N . PRO A 1 197 ? -8.521 -4.136 -16.361 1.00 91.12 197 PRO A N 1
ATOM 1595 C CA . PRO A 1 197 ? -8.137 -2.748 -16.110 1.00 91.12 197 PRO A CA 1
ATOM 1596 C C . PRO A 1 197 ? -9.114 -1.995 -15.204 1.00 91.12 197 PRO A C 1
ATOM 1598 O O . PRO A 1 197 ? -10.324 -1.957 -15.416 1.00 91.12 197 PRO A O 1
ATOM 1601 N N . HIS A 1 198 ? -8.547 -1.332 -14.200 1.00 89.69 198 HIS A N 1
ATOM 1602 C CA . HIS A 1 198 ? -9.303 -0.599 -13.193 1.00 89.69 198 HIS A CA 1
ATOM 1603 C C . HIS A 1 198 ? -9.931 0.673 -13.766 1.00 89.69 198 HIS A C 1
ATOM 1605 O O . HIS A 1 198 ? -9.215 1.535 -14.272 1.00 89.69 198 HIS A O 1
ATOM 1611 N N . ASN A 1 199 ? -11.243 0.845 -13.597 1.00 86.12 199 ASN A N 1
ATOM 1612 C CA . ASN A 1 199 ? -11.980 2.021 -14.079 1.00 86.12 199 ASN A CA 1
ATOM 1613 C C . ASN A 1 199 ? -12.438 2.987 -12.968 1.00 86.12 199 ASN A C 1
ATOM 1615 O O . ASN A 1 199 ? -12.969 4.055 -13.269 1.00 86.12 199 ASN A O 1
ATOM 1619 N N . ARG A 1 200 ? -12.217 2.656 -11.690 1.00 91.00 200 ARG A N 1
ATOM 1620 C CA . ARG A 1 200 ? -12.600 3.508 -10.551 1.00 91.00 200 ARG A CA 1
ATOM 1621 C C . ARG A 1 200 ? -11.484 4.453 -10.120 1.00 91.00 200 ARG A C 1
ATOM 1623 O O . ARG A 1 200 ? -10.298 4.161 -10.285 1.00 91.00 200 ARG A O 1
ATOM 1630 N N . LEU A 1 201 ? -11.884 5.570 -9.515 1.00 92.62 201 LEU A N 1
ATOM 1631 C CA . LEU A 1 201 ? -10.968 6.521 -8.888 1.00 92.62 201 LEU A CA 1
ATOM 1632 C C . LEU A 1 201 ? -10.243 5.912 -7.679 1.00 92.62 201 LEU A C 1
ATOM 1634 O O . LEU A 1 201 ? -10.694 4.930 -7.092 1.00 92.62 201 LEU A O 1
ATOM 1638 N N . GLY A 1 202 ? -9.119 6.515 -7.297 1.00 92.88 202 GLY A N 1
ATOM 1639 C CA . GLY A 1 202 ? -8.308 6.075 -6.159 1.00 92.88 202 GLY A CA 1
ATOM 1640 C C . GLY A 1 202 ? -7.079 5.286 -6.595 1.00 92.88 202 GLY A C 1
ATOM 1641 O O . GLY A 1 202 ? -6.519 5.548 -7.659 1.00 92.88 202 GLY A O 1
ATOM 1642 N N . LEU A 1 203 ? -6.649 4.322 -5.788 1.00 92.94 203 LEU A N 1
ATOM 1643 C CA . LEU A 1 203 ? -5.432 3.541 -6.030 1.00 92.94 203 LEU A CA 1
ATOM 1644 C C . LEU A 1 203 ? -5.745 2.054 -6.151 1.00 92.94 203 LEU A C 1
ATOM 1646 O O . LEU A 1 203 ? -6.605 1.522 -5.450 1.00 92.94 203 LEU A O 1
ATOM 1650 N N . CYS A 1 204 ? -5.046 1.369 -7.047 1.00 93.25 204 CYS A N 1
ATOM 1651 C CA . CYS A 1 204 ? -5.141 -0.076 -7.117 1.00 93.25 204 CYS A CA 1
ATOM 1652 C C . CYS A 1 204 ? -4.311 -0.749 -6.023 1.00 93.25 204 CYS A C 1
ATOM 1654 O O . CYS A 1 204 ? -3.232 -0.285 -5.654 1.00 93.25 204 CYS A O 1
ATOM 1656 N N . ILE A 1 205 ? -4.813 -1.875 -5.536 1.00 89.38 205 ILE A N 1
ATOM 1657 C CA . ILE A 1 205 ? -4.155 -2.705 -4.527 1.00 89.38 205 ILE A CA 1
ATOM 1658 C C . ILE A 1 205 ? -3.491 -3.902 -5.213 1.00 89.38 205 ILE A C 1
ATOM 1660 O O . ILE A 1 205 ? -2.335 -4.230 -4.940 1.00 89.38 205 ILE A O 1
ATOM 1664 N N . ASN A 1 206 ? -4.240 -4.548 -6.104 1.00 90.00 206 ASN A N 1
ATOM 1665 C CA . ASN A 1 206 ? -3.803 -5.590 -7.027 1.00 90.00 206 ASN A CA 1
ATOM 1666 C C . ASN A 1 206 ? -4.723 -5.607 -8.259 1.00 90.00 206 ASN A C 1
ATOM 1668 O O . ASN A 1 206 ? -5.546 -4.708 -8.423 1.00 90.00 206 ASN A O 1
ATOM 1672 N N . ASP A 1 207 ? -4.641 -6.653 -9.079 1.00 90.25 207 ASP A N 1
ATOM 1673 C CA . ASP A 1 207 ? -5.486 -6.840 -10.269 1.00 90.25 207 ASP A CA 1
ATOM 1674 C C . ASP A 1 207 ? -6.986 -7.069 -9.973 1.00 90.25 207 ASP A C 1
ATOM 1676 O O . ASP A 1 207 ? -7.770 -7.223 -10.904 1.00 90.25 207 ASP A O 1
ATOM 1680 N N . GLU A 1 208 ? -7.413 -7.116 -8.706 1.00 92.50 208 GLU A N 1
ATOM 1681 C CA . GLU A 1 208 ? -8.803 -7.400 -8.304 1.00 92.50 208 GLU A CA 1
ATOM 1682 C C . GLU A 1 208 ? -9.417 -6.327 -7.397 1.00 92.50 208 GLU A C 1
ATOM 1684 O O . GLU A 1 208 ? -10.636 -6.294 -7.233 1.00 92.50 208 GLU A O 1
ATOM 1689 N N . LEU A 1 209 ? -8.598 -5.495 -6.748 1.00 94.06 209 LEU A N 1
ATOM 1690 C CA . LEU A 1 209 ? -9.038 -4.615 -5.670 1.00 94.06 209 LEU A CA 1
ATOM 1691 C C . LEU A 1 209 ? -8.537 -3.182 -5.866 1.00 94.06 209 LEU A C 1
ATOM 1693 O O . LEU A 1 209 ? -7.372 -2.940 -6.194 1.00 94.06 209 LEU A O 1
ATOM 1697 N N . ILE A 1 210 ? -9.417 -2.228 -5.570 1.00 94.94 210 ILE A N 1
ATOM 1698 C CA . ILE A 1 210 ? -9.150 -0.787 -5.536 1.00 94.94 210 ILE A CA 1
ATOM 1699 C C . ILE A 1 210 ? -9.494 -0.251 -4.151 1.00 94.94 210 ILE A C 1
ATOM 1701 O O . ILE A 1 210 ? -10.492 -0.655 -3.556 1.00 94.94 210 ILE A O 1
ATOM 1705 N N . PHE A 1 211 ? -8.695 0.693 -3.667 1.00 95.50 211 PHE A N 1
ATOM 1706 C CA . PHE A 1 211 ? -9.078 1.588 -2.584 1.00 95.50 211 PHE A CA 1
ATOM 1707 C C . PHE A 1 211 ? -9.569 2.909 -3.187 1.00 95.50 211 PHE A C 1
ATOM 1709 O O . PHE A 1 211 ? -8.794 3.661 -3.788 1.00 95.50 211 PHE A O 1
ATOM 1716 N N . GLU A 1 212 ? -10.874 3.148 -3.089 1.00 94.88 212 GLU A N 1
ATOM 1717 C CA . GLU A 1 212 ? -11.542 4.303 -3.679 1.00 94.88 212 GLU A CA 1
ATOM 1718 C C . GLU A 1 212 ? -11.381 5.527 -2.779 1.00 94.88 212 GLU A C 1
ATOM 1720 O O . GLU A 1 212 ? -11.899 5.591 -1.669 1.00 94.88 212 GLU A O 1
ATOM 1725 N N . GLN A 1 213 ? -10.656 6.526 -3.270 1.00 90.56 213 GLN A N 1
ATOM 1726 C CA . GLN A 1 213 ? -10.353 7.725 -2.505 1.00 90.56 213 GLN A CA 1
ATOM 1727 C C . GLN A 1 213 ? -10.451 8.961 -3.386 1.00 90.56 213 GLN A C 1
ATOM 1729 O O . GLN A 1 213 ? -9.666 9.137 -4.317 1.00 90.56 213 GLN A O 1
ATOM 1734 N N . ASN A 1 214 ? -11.393 9.834 -3.041 1.00 85.19 214 ASN A N 1
ATOM 1735 C CA . ASN A 1 214 ? -11.676 11.097 -3.726 1.00 85.19 214 ASN A CA 1
ATOM 1736 C C . ASN A 1 214 ? -11.215 12.334 -2.935 1.00 85.19 214 ASN A C 1
ATOM 1738 O O . ASN A 1 214 ? -11.488 13.461 -3.341 1.00 85.19 214 ASN A O 1
ATOM 1742 N N . THR A 1 215 ? -10.559 12.127 -1.793 1.00 85.88 215 THR A N 1
ATOM 1743 C CA . THR A 1 215 ? -10.066 13.175 -0.897 1.00 85.88 215 THR A CA 1
ATOM 1744 C C . THR A 1 215 ? -8.662 12.831 -0.435 1.00 85.88 215 THR A C 1
ATOM 1746 O O . THR A 1 215 ? -8.384 11.696 -0.037 1.00 85.88 215 THR A O 1
ATOM 1749 N N . ALA A 1 216 ? -7.758 13.806 -0.505 1.00 83.94 216 ALA A N 1
ATOM 1750 C CA . ALA A 1 216 ? -6.380 13.598 -0.093 1.00 83.94 216 ALA A CA 1
ATOM 1751 C C . ALA A 1 216 ? -6.296 13.261 1.404 1.00 83.94 216 ALA A C 1
ATOM 1753 O O . ALA A 1 216 ? -6.947 13.898 2.231 1.00 83.94 216 ALA A O 1
ATOM 1754 N N . SER A 1 217 ? -5.500 12.245 1.733 1.00 85.19 217 SER A N 1
ATOM 1755 C CA . SER A 1 217 ? -5.057 11.989 3.103 1.00 85.19 217 SER A CA 1
ATOM 1756 C C . SER A 1 217 ? -3.814 12.828 3.390 1.00 85.19 217 SER A C 1
ATOM 1758 O O . SER A 1 217 ? -3.033 13.092 2.477 1.00 85.19 217 SER A O 1
ATOM 1760 N N . SER A 1 218 ? -3.607 13.204 4.653 1.00 81.94 218 SER A N 1
ATOM 1761 C CA . SER A 1 218 ? -2.373 13.869 5.096 1.00 81.94 218 SER A CA 1
ATOM 1762 C C . SER A 1 218 ? -1.140 12.987 4.894 1.00 81.94 218 SER A C 1
ATOM 1764 O O . SER A 1 218 ? -0.041 13.488 4.682 1.00 81.94 218 SER A O 1
ATOM 1766 N N . GLN A 1 219 ? -1.324 11.669 4.960 1.00 88.12 219 GLN A N 1
ATOM 1767 C CA . GLN A 1 219 ? -0.300 10.672 4.688 1.00 88.12 219 GLN A CA 1
ATOM 1768 C C . GLN A 1 219 ? -0.908 9.501 3.926 1.00 88.12 219 GLN A C 1
ATOM 1770 O O . GLN A 1 219 ? -2.030 9.068 4.199 1.00 88.12 219 GLN A O 1
ATOM 1775 N N . GLU A 1 220 ? -0.150 8.993 2.970 1.00 91.94 220 GLU A N 1
ATOM 1776 C CA . GLU A 1 220 ? -0.491 7.827 2.169 1.00 91.94 220 GLU A CA 1
ATOM 1777 C C . GLU A 1 220 ? 0.804 7.102 1.855 1.00 91.94 220 GLU A C 1
ATOM 1779 O O . GLU A 1 220 ? 1.755 7.723 1.381 1.00 91.94 220 GLU A O 1
ATOM 1784 N N . ASN A 1 221 ? 0.850 5.796 2.087 1.00 93.88 221 ASN A N 1
ATOM 1785 C CA . ASN A 1 221 ? 1.975 4.993 1.648 1.00 93.88 221 ASN A CA 1
ATOM 1786 C C . ASN A 1 221 ? 1.509 3.712 0.970 1.00 93.88 221 ASN A C 1
ATOM 1788 O O . ASN A 1 221 ? 0.562 3.056 1.405 1.00 93.88 221 ASN A O 1
ATOM 1792 N N . TYR A 1 222 ? 2.206 3.322 -0.090 1.00 95.38 222 TYR A N 1
ATOM 1793 C CA . TYR A 1 222 ? 2.015 2.013 -0.687 1.00 95.38 222 TYR A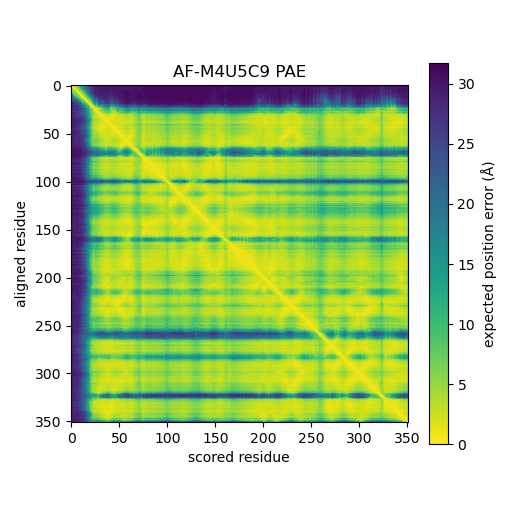 CA 1
ATOM 1794 C C . TYR A 1 222 ? 3.290 1.448 -1.281 1.00 95.38 222 TYR A C 1
ATOM 1796 O O . TYR A 1 222 ? 4.191 2.164 -1.707 1.00 95.38 222 TYR A O 1
ATOM 1804 N N . ILE A 1 223 ? 3.338 0.121 -1.292 1.00 95.44 223 ILE A N 1
ATOM 1805 C CA . ILE A 1 223 ? 4.433 -0.666 -1.842 1.00 95.44 223 ILE A CA 1
ATOM 1806 C C . ILE A 1 223 ? 3.830 -1.709 -2.763 1.00 95.44 223 ILE A C 1
ATOM 1808 O O . ILE A 1 223 ? 3.022 -2.523 -2.318 1.00 95.44 223 ILE A O 1
ATOM 1812 N N . VAL A 1 224 ? 4.268 -1.744 -4.013 1.00 96.19 224 VAL A N 1
ATOM 1813 C CA . VAL A 1 224 ? 3.888 -2.783 -4.972 1.00 96.19 224 VAL A CA 1
ATOM 1814 C C . VAL A 1 224 ? 5.148 -3.492 -5.437 1.00 96.19 224 VAL A C 1
ATOM 1816 O O . VAL A 1 224 ? 6.121 -2.845 -5.810 1.00 96.19 224 VAL A O 1
ATOM 1819 N N . LYS A 1 225 ? 5.162 -4.826 -5.366 1.00 96.19 225 LYS A N 1
ATOM 1820 C CA . LYS A 1 225 ? 6.302 -5.642 -5.799 1.00 96.19 225 LYS A CA 1
ATOM 1821 C C . LYS A 1 225 ? 5.896 -6.602 -6.900 1.00 96.19 225 LYS A C 1
ATOM 1823 O O . LYS A 1 225 ? 4.897 -7.308 -6.751 1.00 96.19 225 LYS A O 1
ATOM 1828 N N . PHE A 1 226 ? 6.738 -6.679 -7.917 1.00 95.94 226 PHE A N 1
ATOM 1829 C CA . PHE A 1 226 ? 6.663 -7.597 -9.037 1.00 95.94 226 PHE A CA 1
ATOM 1830 C C . PHE A 1 226 ? 7.866 -8.535 -9.033 1.00 95.94 226 PHE A C 1
ATOM 1832 O O . PHE A 1 226 ? 8.968 -8.147 -8.638 1.00 95.94 226 PHE A O 1
ATOM 1839 N N . TYR A 1 227 ? 7.624 -9.771 -9.441 1.00 94.94 227 TYR A N 1
ATOM 1840 C CA . TYR A 1 227 ? 8.615 -10.831 -9.529 1.00 94.94 227 TYR A CA 1
ATOM 1841 C C . TYR A 1 227 ? 8.213 -11.782 -10.651 1.00 94.94 227 TYR A C 1
ATOM 1843 O O . TYR A 1 227 ? 7.036 -12.135 -10.753 1.00 94.94 227 TYR A O 1
ATOM 1851 N N . ASN A 1 228 ? 9.168 -12.199 -11.474 1.00 93.25 228 ASN A N 1
ATOM 1852 C CA . ASN A 1 228 ? 8.901 -13.089 -12.604 1.00 93.25 228 ASN A CA 1
ATOM 1853 C C . ASN A 1 228 ? 8.932 -14.586 -12.250 1.00 93.25 228 ASN A C 1
ATOM 1855 O O . ASN A 1 228 ? 8.678 -15.428 -13.104 1.00 93.25 228 ASN A O 1
ATOM 1859 N N . GLY A 1 229 ? 9.237 -14.939 -10.996 1.00 90.38 229 GLY A N 1
ATOM 1860 C CA . GLY A 1 229 ? 9.424 -16.337 -10.597 1.00 90.38 229 GLY A CA 1
ATOM 1861 C C . GLY A 1 229 ? 10.869 -16.836 -10.699 1.00 90.38 229 GLY A C 1
ATOM 1862 O O . GLY A 1 229 ? 11.103 -17.989 -10.344 1.00 90.38 229 GLY A O 1
ATOM 1863 N N . LYS A 1 230 ? 11.808 -15.991 -11.150 1.00 91.81 230 LYS A N 1
ATOM 1864 C CA . LYS A 1 230 ? 13.227 -16.310 -11.371 1.00 91.81 230 LYS A CA 1
ATOM 1865 C C . LYS A 1 230 ? 14.150 -15.343 -10.609 1.00 91.81 230 LYS A C 1
ATOM 1867 O O . LYS A 1 230 ? 14.107 -15.348 -9.379 1.00 91.81 230 LYS A O 1
ATOM 1872 N N . ASN A 1 231 ? 14.941 -14.506 -11.283 1.00 91.38 231 ASN A N 1
ATOM 1873 C CA . ASN A 1 231 ? 15.906 -13.603 -10.648 1.00 91.38 231 ASN A CA 1
ATOM 1874 C C . ASN A 1 231 ? 15.497 -12.123 -10.747 1.00 91.38 231 ASN A C 1
ATOM 1876 O O . ASN A 1 231 ? 15.931 -11.303 -9.937 1.00 91.38 231 ASN A O 1
ATOM 1880 N N . SER A 1 232 ? 14.584 -11.778 -11.656 1.00 94.31 232 SER A N 1
ATOM 1881 C CA . SER A 1 232 ? 14.163 -10.394 -11.874 1.00 94.31 232 SER A CA 1
ATOM 1882 C C . SER A 1 232 ? 13.048 -9.928 -10.934 1.00 94.31 232 SER A C 1
ATOM 1884 O O . SER A 1 232 ? 11.993 -10.559 -10.796 1.00 94.31 232 SER A O 1
ATOM 1886 N N . ARG A 1 233 ? 13.232 -8.751 -10.326 1.00 95.94 233 ARG A N 1
ATOM 1887 C CA . ARG A 1 233 ? 12.266 -8.139 -9.401 1.00 95.94 233 ARG A CA 1
ATOM 1888 C C . ARG A 1 233 ? 12.186 -6.629 -9.555 1.00 95.94 233 ARG A C 1
ATOM 1890 O O . ARG A 1 233 ? 13.185 -5.961 -9.787 1.00 95.94 233 ARG A O 1
ATOM 1897 N N . ILE A 1 234 ? 10.994 -6.075 -9.348 1.00 97.00 234 ILE A N 1
ATOM 1898 C CA . ILE A 1 234 ? 10.756 -4.626 -9.351 1.00 97.00 234 ILE A CA 1
ATOM 1899 C C . ILE A 1 234 ? 9.870 -4.262 -8.166 1.00 97.00 234 ILE A C 1
ATOM 1901 O O . ILE A 1 234 ? 8.883 -4.931 -7.871 1.00 97.00 234 ILE A O 1
ATOM 1905 N N . GLN A 1 235 ? 10.206 -3.179 -7.480 1.00 97.25 235 GLN A N 1
ATOM 1906 C CA . GLN A 1 235 ? 9.459 -2.630 -6.363 1.00 97.25 235 GLN A CA 1
ATOM 1907 C C . GLN A 1 235 ? 9.185 -1.146 -6.595 1.00 97.25 235 GLN A C 1
ATOM 1909 O O . GLN A 1 235 ? 10.086 -0.374 -6.916 1.00 97.25 235 GLN A O 1
ATOM 1914 N N . PHE A 1 236 ? 7.931 -0.770 -6.382 1.00 96.56 236 PHE A N 1
ATOM 1915 C CA . PHE A 1 236 ? 7.414 0.583 -6.478 1.00 96.56 236 PHE A CA 1
ATOM 1916 C C . PHE A 1 236 ? 6.965 1.027 -5.084 1.00 96.56 236 PHE A C 1
ATOM 1918 O O . PHE A 1 236 ? 5.992 0.491 -4.551 1.00 96.56 236 PHE A O 1
ATOM 1925 N N . ASP A 1 237 ? 7.692 1.968 -4.494 1.00 96.38 237 ASP A N 1
ATOM 1926 C CA . ASP A 1 237 ? 7.432 2.540 -3.175 1.00 96.38 237 ASP A CA 1
ATOM 1927 C C . ASP A 1 237 ? 6.929 3.975 -3.341 1.00 96.38 237 ASP A C 1
ATOM 1929 O O . ASP A 1 237 ? 7.569 4.787 -4.013 1.00 96.38 237 ASP A O 1
ATOM 1933 N N . VAL A 1 238 ? 5.803 4.304 -2.712 1.00 95.88 238 VAL A N 1
ATOM 1934 C CA . VAL A 1 238 ? 5.259 5.664 -2.679 1.00 95.88 238 VAL A CA 1
ATOM 1935 C C . VAL A 1 238 ? 4.936 6.064 -1.259 1.00 95.88 238 VAL A C 1
ATOM 1937 O O . VAL A 1 238 ? 4.294 5.304 -0.536 1.00 95.88 238 VAL A O 1
ATOM 1940 N N . THR A 1 239 ? 5.337 7.282 -0.903 1.00 94.56 239 THR A N 1
ATOM 1941 C CA . THR A 1 239 ? 5.048 7.894 0.391 1.00 94.56 239 THR A CA 1
ATOM 1942 C C . THR A 1 239 ? 4.693 9.365 0.207 1.00 94.56 239 THR A C 1
ATOM 1944 O O . THR A 1 239 ? 5.497 10.164 -0.274 1.00 94.56 239 THR A O 1
ATOM 1947 N N . SER A 1 240 ? 3.488 9.740 0.615 1.00 93.25 240 SER A N 1
ATOM 1948 C CA . SER A 1 240 ? 3.069 11.122 0.822 1.00 93.25 240 SER A CA 1
ATOM 1949 C C . SER A 1 240 ? 3.313 11.514 2.270 1.00 93.25 240 SER A C 1
ATOM 1951 O O . SER A 1 240 ? 2.901 10.806 3.190 1.00 93.25 240 SER A O 1
ATOM 1953 N N . TYR A 1 241 ? 3.968 12.654 2.461 1.00 91.44 241 TYR A N 1
ATOM 1954 C CA . TYR A 1 241 ? 4.273 13.189 3.780 1.00 91.44 241 TYR A CA 1
ATOM 1955 C C . TYR A 1 241 ? 3.288 14.287 4.159 1.00 91.44 241 TYR A C 1
ATOM 1957 O O . TYR A 1 241 ? 2.882 15.076 3.307 1.00 91.44 241 TYR A O 1
ATOM 1965 N N . GLY A 1 242 ? 2.957 14.362 5.448 1.00 89.81 242 GLY A N 1
ATOM 1966 C CA . GLY A 1 242 ? 2.104 15.419 5.981 1.00 89.81 242 GLY A CA 1
ATOM 1967 C C . GLY A 1 242 ? 2.767 16.795 5.958 1.00 89.81 242 GLY A C 1
ATOM 1968 O O . GLY A 1 242 ? 3.897 16.975 5.494 1.00 89.81 242 GLY A O 1
ATOM 1969 N N . LYS A 1 243 ? 2.045 17.781 6.491 1.00 90.56 243 LYS A N 1
ATOM 1970 C CA . LYS A 1 243 ? 2.526 19.159 6.647 1.00 90.56 243 LYS A CA 1
ATOM 1971 C C . LYS A 1 243 ? 3.839 19.216 7.432 1.00 90.56 243 LYS A C 1
ATOM 1973 O O . LYS A 1 243 ? 4.044 18.439 8.361 1.00 90.56 243 LYS A O 1
ATOM 1978 N N . ASN A 1 244 ? 4.688 20.186 7.085 1.00 89.81 244 ASN A N 1
ATOM 1979 C CA . ASN A 1 244 ? 5.956 20.489 7.764 1.00 89.81 244 ASN A CA 1
ATOM 1980 C C . ASN A 1 244 ? 7.008 19.363 7.711 1.00 89.81 244 ASN A C 1
ATOM 1982 O O . ASN A 1 244 ? 7.923 19.324 8.530 1.00 89.81 244 ASN A O 1
ATOM 1986 N N . ALA A 1 245 ?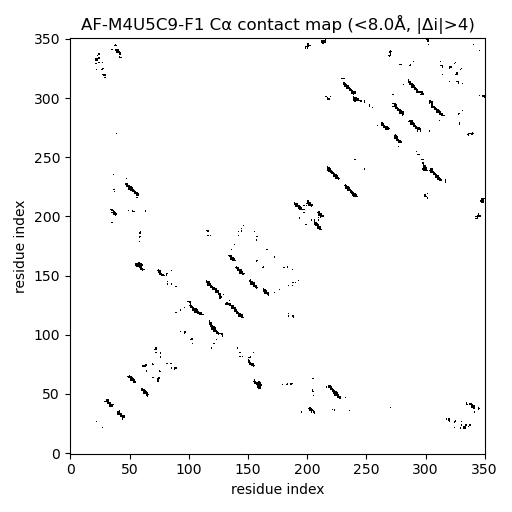 6.907 18.454 6.739 1.00 89.56 245 ALA A N 1
ATOM 1987 C CA . ALA A 1 245 ? 7.853 17.353 6.565 1.00 89.56 245 ALA A CA 1
ATOM 1988 C C . ALA A 1 245 ? 9.075 17.705 5.692 1.00 89.56 245 ALA A C 1
ATOM 1990 O O . ALA A 1 245 ? 9.826 16.809 5.321 1.00 89.56 245 ALA A O 1
ATOM 1991 N N . ASP A 1 246 ? 9.296 18.976 5.338 1.00 89.88 246 ASP A N 1
ATOM 1992 C CA . ASP A 1 246 ? 10.288 19.368 4.320 1.00 89.88 246 ASP A CA 1
ATOM 1993 C C . ASP A 1 246 ? 11.727 18.977 4.689 1.00 89.88 246 ASP A C 1
ATOM 1995 O O . ASP A 1 246 ? 12.462 18.463 3.846 1.00 89.88 246 ASP A O 1
ATOM 1999 N N . ASN A 1 247 ? 12.114 19.133 5.960 1.00 89.81 247 ASN A N 1
ATOM 2000 C CA . ASN A 1 247 ? 13.433 18.706 6.441 1.00 89.81 247 ASN A CA 1
ATOM 2001 C C . ASN A 1 247 ? 13.605 17.186 6.341 1.00 89.81 247 ASN A C 1
ATOM 2003 O O . ASN A 1 247 ? 14.637 16.707 5.875 1.00 89.81 247 ASN A O 1
ATOM 2007 N N . TYR A 1 248 ? 12.570 16.433 6.722 1.00 87.69 248 TYR A N 1
ATOM 2008 C CA . TYR A 1 248 ? 12.567 14.977 6.616 1.00 87.69 248 TYR A CA 1
ATOM 2009 C C . TYR A 1 248 ? 12.631 14.529 5.150 1.00 87.69 248 TYR A C 1
ATOM 2011 O O . TYR A 1 248 ? 13.415 13.653 4.803 1.00 87.69 248 TYR A O 1
ATOM 2019 N N . ILE A 1 249 ? 11.873 15.174 4.259 1.00 88.81 249 ILE A N 1
ATOM 2020 C CA . ILE A 1 249 ? 11.923 14.933 2.810 1.00 88.81 249 ILE A CA 1
ATOM 2021 C C . ILE A 1 249 ? 13.336 15.177 2.273 1.00 88.81 249 ILE A C 1
ATOM 2023 O O . ILE A 1 249 ? 13.869 14.340 1.541 1.00 88.81 249 ILE A O 1
ATOM 2027 N N . ALA A 1 250 ? 13.955 16.303 2.638 1.00 87.25 250 ALA A N 1
ATOM 2028 C CA . ALA A 1 250 ? 15.310 16.636 2.215 1.00 87.25 250 ALA A CA 1
ATOM 2029 C C . ALA A 1 250 ? 16.320 15.581 2.692 1.00 87.25 250 ALA A C 1
ATOM 2031 O O . ALA A 1 250 ? 17.188 15.169 1.921 1.00 87.25 250 ALA A O 1
ATOM 2032 N N . GLU A 1 251 ? 16.172 15.090 3.923 1.00 85.19 251 GLU A N 1
ATOM 2033 C CA . GLU A 1 251 ? 16.989 14.008 4.465 1.00 85.19 251 GLU A CA 1
ATOM 2034 C C . GLU A 1 251 ? 16.763 12.684 3.724 1.00 85.19 251 GLU A C 1
ATOM 2036 O O . GLU A 1 251 ? 17.736 12.036 3.350 1.00 85.19 251 GLU A O 1
ATOM 2041 N N . GLN A 1 252 ? 15.518 12.306 3.418 1.00 80.62 252 GLN A N 1
ATOM 2042 C CA . GLN A 1 252 ? 15.212 11.090 2.652 1.00 80.62 252 GLN A CA 1
ATOM 2043 C C . GLN A 1 252 ? 15.789 11.141 1.231 1.00 80.62 252 GLN A C 1
ATOM 2045 O O . GLN A 1 252 ? 16.375 10.164 0.754 1.00 80.62 252 GLN A O 1
ATOM 2050 N N . ILE A 1 253 ? 15.691 12.292 0.557 1.00 83.06 253 ILE A N 1
ATOM 2051 C CA . ILE A 1 253 ? 16.306 12.509 -0.760 1.00 83.06 253 ILE A CA 1
ATOM 2052 C C . ILE A 1 253 ? 17.835 12.459 -0.645 1.00 83.06 253 ILE A C 1
ATOM 2054 O O . ILE A 1 253 ? 18.495 11.843 -1.489 1.00 83.06 253 ILE A O 1
ATOM 2058 N N . LYS A 1 254 ? 18.412 13.068 0.400 1.00 79.38 254 LYS A N 1
ATOM 2059 C CA . LYS A 1 254 ? 19.857 13.044 0.656 1.00 79.38 254 LYS A CA 1
ATOM 2060 C C . LYS A 1 254 ? 20.345 11.635 0.958 1.00 79.38 254 LYS A C 1
ATOM 2062 O O . LYS A 1 254 ? 21.338 11.240 0.374 1.00 79.38 254 LYS A O 1
ATOM 2067 N N . HIS A 1 255 ? 19.662 10.865 1.797 1.00 75.62 255 HIS A N 1
ATOM 2068 C CA . HIS A 1 255 ? 19.997 9.474 2.095 1.00 75.62 255 HIS A CA 1
ATOM 2069 C C . HIS A 1 255 ? 19.925 8.614 0.827 1.00 75.62 255 HIS A C 1
ATOM 2071 O O . HIS A 1 255 ? 20.850 7.862 0.522 1.00 75.62 255 HIS A O 1
ATOM 2077 N N . SER A 1 256 ? 18.873 8.810 0.026 1.00 68.75 256 SER A N 1
ATOM 2078 C CA . SER A 1 256 ? 18.719 8.159 -1.279 1.00 68.75 256 SER A CA 1
ATOM 2079 C C . SER A 1 256 ? 19.829 8.536 -2.264 1.00 68.75 256 SER A C 1
ATOM 2081 O O . SER A 1 256 ? 20.183 7.722 -3.105 1.00 68.75 256 SER A O 1
ATOM 2083 N N . SER A 1 257 ? 20.401 9.739 -2.151 1.00 68.12 257 SER A N 1
ATOM 2084 C CA . SER A 1 257 ? 21.491 10.219 -3.012 1.00 68.12 257 SER A CA 1
ATOM 2085 C C . SER A 1 257 ? 22.896 9.916 -2.463 1.00 68.12 257 SER A C 1
ATOM 2087 O O . SER A 1 257 ? 23.830 9.750 -3.238 1.00 68.12 257 SER A O 1
ATOM 2089 N N . GLY A 1 258 ? 23.065 9.883 -1.140 1.00 58.56 258 GLY A N 1
ATOM 2090 C CA . GLY A 1 258 ? 24.349 9.909 -0.432 1.00 58.56 258 GLY A CA 1
ATOM 2091 C C . GLY A 1 258 ? 24.995 8.538 -0.271 1.00 58.56 258 GLY A C 1
ATOM 2092 O O . GLY A 1 258 ? 26.211 8.437 -0.351 1.00 58.56 258 GLY A O 1
ATOM 2093 N N . LEU A 1 259 ? 24.196 7.471 -0.170 1.00 54.09 259 LEU A N 1
ATOM 2094 C CA . LEU A 1 259 ? 24.690 6.096 -0.342 1.00 54.09 259 LEU A CA 1
ATOM 2095 C C . LEU A 1 259 ? 25.203 5.831 -1.768 1.00 54.09 259 LEU A C 1
ATOM 2097 O O . LEU A 1 259 ? 25.838 4.810 -2.007 1.00 54.09 259 LEU A O 1
ATOM 2101 N N . LEU A 1 260 ? 24.909 6.730 -2.716 1.00 55.75 260 LEU A N 1
ATOM 2102 C CA . LEU A 1 260 ? 25.062 6.485 -4.144 1.00 55.75 260 LEU A CA 1
ATOM 2103 C C . LEU A 1 260 ? 25.874 7.561 -4.885 1.00 55.75 260 LEU A C 1
ATOM 2105 O O . LEU A 1 260 ? 25.918 7.555 -6.114 1.00 55.75 260 LEU A O 1
ATOM 2109 N N . SER A 1 261 ? 26.553 8.463 -4.166 1.00 54.50 261 SER A N 1
ATOM 2110 C CA . SER A 1 261 ? 27.391 9.521 -4.757 1.00 54.50 261 SER A CA 1
ATOM 2111 C C . SER A 1 261 ? 28.585 8.997 -5.563 1.00 54.50 261 SER A C 1
ATOM 2113 O O . SER A 1 261 ? 29.233 9.773 -6.258 1.00 54.50 261 SER A O 1
ATOM 2115 N N . PHE A 1 262 ? 28.869 7.696 -5.468 1.00 54.88 262 PHE A N 1
ATOM 2116 C CA . PHE A 1 262 ? 29.943 7.002 -6.179 1.00 54.88 262 PHE A CA 1
ATOM 2117 C C . PHE A 1 262 ? 29.481 6.309 -7.474 1.00 54.88 262 PHE A C 1
ATOM 2119 O O . PHE A 1 262 ? 30.322 5.808 -8.213 1.00 54.88 262 PHE A O 1
ATOM 2126 N N . PHE A 1 263 ? 28.175 6.288 -7.775 1.00 63.44 263 PHE A N 1
ATOM 2127 C CA . PHE A 1 263 ? 27.628 5.635 -8.970 1.00 63.44 263 PHE A CA 1
ATOM 2128 C C . PHE A 1 263 ? 27.239 6.641 -10.056 1.00 63.44 263 PHE A C 1
ATOM 2130 O O . PHE A 1 263 ? 26.862 7.784 -9.781 1.00 63.44 263 PHE A O 1
ATOM 2137 N N . ALA A 1 264 ? 27.269 6.188 -11.312 1.00 67.94 264 ALA A N 1
ATOM 2138 C CA . ALA A 1 264 ? 26.732 6.950 -12.428 1.00 67.94 264 ALA A CA 1
ATOM 2139 C C . ALA A 1 264 ? 25.233 7.215 -12.199 1.00 67.94 264 ALA A C 1
ATOM 2141 O O . ALA A 1 264 ? 24.426 6.294 -12.066 1.00 67.94 264 ALA A O 1
ATOM 2142 N N . SER A 1 265 ? 24.856 8.493 -12.148 1.00 79.00 265 SER A N 1
ATOM 2143 C CA . SER A 1 265 ? 23.463 8.913 -11.997 1.00 79.00 265 SER A CA 1
ATOM 2144 C C . SER A 1 265 ? 23.038 9.779 -13.174 1.00 79.00 265 SER A C 1
ATOM 2146 O O . SER A 1 265 ? 23.812 10.578 -13.697 1.00 79.00 265 SER A O 1
ATOM 2148 N N . THR A 1 266 ? 21.793 9.616 -13.612 1.00 86.44 266 THR A N 1
ATOM 2149 C CA . THR A 1 266 ? 21.219 10.379 -14.723 1.00 86.44 266 THR A CA 1
ATOM 2150 C C . THR A 1 266 ? 19.887 10.982 -14.308 1.00 86.44 266 THR A C 1
ATOM 2152 O O . THR A 1 266 ? 19.032 10.310 -13.732 1.00 86.44 266 THR A O 1
ATOM 2155 N N . ASN A 1 267 ? 19.672 12.255 -14.638 1.00 91.62 267 ASN A N 1
ATOM 2156 C CA . ASN A 1 267 ? 18.364 12.878 -14.466 1.00 91.62 267 ASN A CA 1
ATOM 2157 C C . ASN A 1 267 ? 17.354 12.233 -15.423 1.00 91.62 267 ASN A C 1
ATOM 2159 O O . ASN A 1 267 ? 17.591 12.131 -16.628 1.00 91.62 267 ASN A O 1
ATOM 2163 N N . MET A 1 268 ? 16.210 11.812 -14.893 1.00 92.94 268 MET A N 1
ATOM 2164 C CA . MET A 1 268 ? 15.169 11.147 -15.668 1.00 92.94 268 MET A CA 1
ATOM 2165 C C . MET A 1 268 ? 13.792 11.495 -15.119 1.00 92.94 268 MET A C 1
ATOM 2167 O O . MET A 1 268 ? 13.567 11.448 -13.909 1.00 92.94 268 MET A O 1
ATOM 2171 N N . LYS A 1 269 ? 12.860 11.819 -16.022 1.00 95.75 269 LYS A N 1
ATOM 2172 C CA . LYS A 1 269 ? 11.448 11.960 -15.672 1.00 95.75 269 LYS A CA 1
ATOM 2173 C C . LYS A 1 269 ? 10.741 10.611 -15.753 1.00 95.75 269 LYS A C 1
ATOM 2175 O O . LYS A 1 269 ? 10.934 9.891 -16.727 1.00 95.75 269 LYS A O 1
ATOM 2180 N N . VAL A 1 270 ? 9.898 10.325 -14.768 1.00 96.19 270 VAL A N 1
ATOM 2181 C CA . VAL A 1 270 ? 9.038 9.131 -14.703 1.00 96.19 270 VAL A CA 1
ATOM 2182 C C . VAL A 1 270 ? 7.647 9.594 -14.290 1.00 96.19 270 VAL A C 1
ATOM 2184 O O . VAL A 1 270 ? 7.531 10.377 -13.350 1.00 96.19 270 VAL A O 1
ATOM 2187 N N . ALA A 1 271 ? 6.598 9.201 -15.019 1.00 94.75 271 ALA A N 1
ATOM 2188 C CA . ALA A 1 271 ? 5.224 9.671 -14.789 1.00 94.75 271 ALA A CA 1
ATOM 2189 C C . ALA A 1 271 ? 5.090 11.211 -14.641 1.00 94.75 271 ALA A C 1
ATOM 2191 O O . ALA A 1 271 ? 4.305 11.716 -13.838 1.00 94.75 271 ALA A O 1
ATOM 2192 N N . GLY A 1 272 ? 5.906 11.979 -15.377 1.00 93.31 272 GLY A N 1
ATOM 2193 C CA . GLY A 1 272 ? 5.944 13.449 -15.307 1.00 93.31 272 GLY A CA 1
ATOM 2194 C C . GLY A 1 272 ? 6.668 14.044 -14.086 1.00 93.31 272 GLY A C 1
ATOM 2195 O O . GLY A 1 272 ? 6.762 15.267 -13.979 1.00 93.31 272 GLY A O 1
ATOM 2196 N N . ARG A 1 273 ? 7.213 13.213 -13.193 1.00 96.25 273 ARG A N 1
ATOM 2197 C CA . ARG A 1 273 ? 7.962 13.596 -11.984 1.00 96.25 273 ARG A CA 1
ATOM 2198 C C . ARG A 1 273 ? 9.441 13.786 -12.282 1.00 96.25 273 ARG A C 1
ATOM 2200 O O . ARG A 1 273 ? 10.006 13.001 -13.040 1.00 96.25 273 ARG A O 1
ATOM 2207 N N . LYS A 1 274 ? 10.095 14.783 -11.681 1.00 96.56 274 LYS A N 1
ATOM 2208 C CA . LYS A 1 274 ? 11.561 14.912 -11.753 1.00 96.56 274 LYS A CA 1
ATOM 2209 C C . LYS A 1 274 ? 12.210 13.885 -10.827 1.00 96.56 274 LYS A C 1
ATOM 2211 O O . LYS A 1 274 ? 11.804 13.757 -9.676 1.00 96.56 274 LYS A O 1
ATOM 2216 N N . GLY A 1 275 ? 13.246 13.203 -11.300 1.00 94.62 275 GLY A N 1
ATOM 2217 C CA . GLY A 1 275 ? 13.994 12.271 -10.471 1.00 94.62 275 GLY A CA 1
ATOM 2218 C C . GLY A 1 275 ? 15.389 11.969 -10.994 1.00 94.62 275 GLY A C 1
ATOM 2219 O O . GLY A 1 275 ? 15.808 12.465 -12.046 1.00 94.62 275 GLY A O 1
ATOM 2220 N N . LYS A 1 276 ? 16.095 11.131 -10.241 1.00 93.12 276 LYS A N 1
ATOM 2221 C CA . LYS A 1 276 ? 17.413 10.599 -10.593 1.00 93.12 276 LYS A CA 1
ATOM 2222 C C . LYS A 1 276 ? 17.323 9.088 -10.727 1.00 93.12 276 LYS A C 1
ATOM 2224 O O . LYS A 1 276 ? 16.772 8.437 -9.847 1.00 93.12 276 LYS A O 1
ATOM 2229 N N . LEU A 1 277 ? 17.862 8.561 -11.823 1.00 92.69 277 LEU A N 1
ATOM 2230 C CA . LEU A 1 277 ? 18.100 7.138 -12.032 1.00 92.69 277 LEU A CA 1
ATOM 2231 C C . LEU A 1 277 ? 19.558 6.828 -11.718 1.00 92.69 277 LEU A C 1
ATOM 2233 O O . LEU A 1 277 ? 20.457 7.510 -12.209 1.00 92.69 277 LEU A O 1
ATOM 2237 N N . ILE A 1 278 ? 19.758 5.773 -10.949 1.00 90.44 278 ILE A N 1
ATOM 2238 C CA . ILE A 1 278 ? 21.041 5.130 -10.703 1.00 90.44 278 ILE A CA 1
ATOM 2239 C C . ILE A 1 278 ? 20.893 3.708 -11.207 1.00 90.44 278 ILE A C 1
ATOM 2241 O O . ILE A 1 278 ? 19.896 3.050 -10.905 1.00 90.44 278 ILE A O 1
ATOM 2245 N N . ILE A 1 279 ? 21.835 3.286 -12.034 1.00 88.56 279 ILE A N 1
ATOM 2246 C CA . ILE A 1 279 ? 21.796 1.999 -12.711 1.00 88.56 279 ILE A CA 1
ATOM 2247 C C . ILE A 1 279 ? 23.219 1.503 -12.906 1.00 88.56 279 ILE A C 1
ATOM 2249 O O . ILE A 1 279 ? 24.111 2.300 -13.205 1.00 88.56 279 ILE A O 1
ATOM 2253 N N . GLY A 1 280 ? 23.424 0.210 -12.716 1.00 86.88 280 GLY A N 1
ATOM 2254 C CA . GLY A 1 280 ? 24.726 -0.415 -12.868 1.00 86.88 280 GLY A CA 1
ATOM 2255 C C . GLY A 1 280 ? 24.631 -1.928 -12.804 1.00 86.88 280 GLY A C 1
ATOM 2256 O O . GLY A 1 280 ? 23.536 -2.494 -12.748 1.00 86.88 280 GLY A O 1
ATOM 2257 N N . ASP A 1 281 ? 25.797 -2.558 -12.819 1.00 85.00 281 ASP A N 1
ATOM 2258 C CA . ASP A 1 281 ? 25.918 -3.999 -12.652 1.00 85.00 281 ASP A CA 1
ATOM 2259 C C . ASP A 1 281 ? 25.520 -4.396 -11.227 1.00 85.00 281 ASP A C 1
ATOM 2261 O O . ASP A 1 281 ? 25.810 -3.681 -10.263 1.00 85.00 281 ASP A O 1
ATOM 2265 N N . GLY A 1 282 ? 24.818 -5.519 -11.117 1.00 81.50 282 GLY A N 1
ATOM 2266 C CA . GLY A 1 282 ? 24.402 -6.078 -9.841 1.00 81.50 282 GLY A CA 1
ATOM 2267 C C . GLY A 1 282 ? 25.452 -6.921 -9.151 1.00 81.50 282 GLY A C 1
ATOM 2268 O O . GLY A 1 282 ? 26.537 -7.158 -9.678 1.00 81.50 282 GLY A O 1
ATOM 2269 N N . GLU A 1 283 ? 25.089 -7.414 -7.966 1.00 78.44 283 GLU A N 1
ATOM 2270 C CA . GLU A 1 283 ? 25.930 -8.346 -7.201 1.00 78.44 283 GLU A CA 1
ATOM 2271 C C . GLU A 1 283 ? 26.293 -9.604 -8.017 1.00 78.44 283 GLU A C 1
ATOM 2273 O O . GLU A 1 283 ? 27.398 -10.133 -7.893 1.00 78.44 283 GLU A O 1
ATOM 2278 N N . TYR A 1 284 ? 25.382 -10.057 -8.884 1.00 79.12 284 TYR A N 1
ATOM 2279 C CA . TYR A 1 284 ? 25.558 -11.229 -9.738 1.00 79.12 284 TYR A CA 1
ATOM 2280 C C . TYR A 1 284 ? 25.823 -10.831 -11.194 1.00 79.12 284 TYR A C 1
ATOM 2282 O O . TYR A 1 284 ? 25.200 -9.913 -11.735 1.00 79.12 284 TYR A O 1
ATOM 2290 N N . ALA A 1 285 ? 26.729 -11.560 -11.852 1.00 79.62 285 ALA A N 1
ATOM 2291 C CA . ALA A 1 285 ? 27.026 -11.366 -13.269 1.00 79.62 285 ALA A CA 1
ATOM 2292 C C . ALA A 1 285 ? 25.749 -11.489 -14.119 1.00 79.62 285 ALA A C 1
ATOM 2294 O O . ALA A 1 285 ? 24.912 -12.346 -13.862 1.00 79.62 285 ALA A O 1
ATOM 2295 N N . GLY A 1 286 ? 25.591 -10.617 -15.119 1.00 82.69 286 GLY A N 1
ATOM 2296 C CA . GLY A 1 286 ? 24.397 -10.596 -15.976 1.00 82.69 286 GLY A CA 1
ATOM 2297 C C . GLY A 1 286 ? 23.183 -9.875 -15.376 1.00 82.69 286 GLY A C 1
ATOM 2298 O O . GLY A 1 286 ? 22.201 -9.659 -16.086 1.00 82.69 286 GLY A O 1
ATOM 2299 N N . THR A 1 287 ? 23.259 -9.427 -14.118 1.00 89.50 287 THR A N 1
ATOM 2300 C CA . THR A 1 287 ? 22.198 -8.649 -13.469 1.00 89.50 287 THR A CA 1
ATOM 2301 C C . THR A 1 287 ? 22.443 -7.148 -13.605 1.00 89.50 287 THR A C 1
ATOM 2303 O O . THR A 1 287 ? 23.544 -6.656 -13.382 1.00 89.50 287 THR A O 1
ATOM 2306 N N . THR A 1 288 ? 21.398 -6.395 -13.943 1.00 90.69 288 THR A N 1
ATOM 2307 C CA . THR A 1 288 ? 21.360 -4.929 -13.870 1.00 90.69 288 THR A CA 1
ATOM 2308 C C . THR A 1 288 ? 20.523 -4.499 -12.672 1.00 90.69 288 THR A C 1
ATOM 2310 O O . THR A 1 288 ? 19.318 -4.756 -12.642 1.00 90.69 288 THR A O 1
ATOM 2313 N N . GLU A 1 289 ? 21.126 -3.792 -11.722 1.00 92.94 289 GLU A N 1
ATOM 2314 C CA . GLU A 1 289 ? 20.414 -3.188 -10.593 1.00 92.94 289 GLU A CA 1
ATOM 2315 C C . GLU A 1 289 ? 20.100 -1.731 -10.885 1.00 92.94 289 GLU A C 1
ATOM 2317 O O . GLU A 1 289 ? 20.893 -0.992 -11.478 1.00 92.94 289 GLU A O 1
ATOM 2322 N N . PHE A 1 290 ? 18.927 -1.287 -10.446 1.00 92.88 290 PHE A N 1
ATOM 2323 C CA . PHE A 1 290 ? 18.526 0.093 -10.625 1.00 92.88 290 PHE A CA 1
ATOM 2324 C C . PHE A 1 290 ? 17.728 0.644 -9.455 1.00 92.88 290 PHE A C 1
ATOM 2326 O O . PHE A 1 290 ? 16.982 -0.041 -8.751 1.00 92.88 290 PHE A O 1
ATOM 2333 N N . ARG A 1 291 ? 17.842 1.960 -9.299 1.00 94.00 291 ARG A N 1
ATOM 2334 C CA . ARG A 1 291 ? 17.000 2.765 -8.427 1.00 94.00 291 ARG A CA 1
ATOM 2335 C C . ARG A 1 291 ? 16.719 4.105 -9.081 1.00 94.00 291 ARG A C 1
ATOM 2337 O O . ARG A 1 291 ? 17.624 4.903 -9.305 1.00 94.00 291 ARG A O 1
ATOM 2344 N N . TRP A 1 292 ? 15.450 4.380 -9.330 1.00 95.38 292 TRP A N 1
ATOM 2345 C CA . TRP A 1 292 ? 14.957 5.715 -9.616 1.00 95.38 292 TRP A CA 1
ATOM 2346 C C . TRP A 1 292 ? 14.247 6.280 -8.388 1.00 95.38 292 TRP A C 1
ATOM 2348 O O . TRP A 1 292 ? 13.502 5.565 -7.722 1.00 95.38 292 TRP A O 1
ATOM 2358 N N . PHE A 1 293 ? 14.442 7.560 -8.089 1.00 95.06 293 PHE A N 1
ATOM 2359 C CA . PHE A 1 293 ? 13.675 8.242 -7.050 1.00 95.06 293 PHE A CA 1
ATOM 2360 C C . PHE A 1 293 ? 13.325 9.674 -7.444 1.00 95.06 293 PHE A C 1
ATOM 2362 O O . PHE A 1 293 ? 14.090 10.356 -8.134 1.00 95.06 293 PHE A O 1
ATOM 2369 N N . SER A 1 294 ? 12.164 10.141 -6.985 1.00 95.88 294 SER A N 1
ATOM 2370 C CA . SER A 1 294 ? 11.703 11.508 -7.215 1.00 95.88 294 SER A CA 1
ATOM 2371 C C . SER A 1 294 ? 12.516 12.515 -6.402 1.00 95.88 294 SER A C 1
ATOM 2373 O O . SER A 1 294 ? 12.748 12.314 -5.209 1.00 95.88 294 SER A O 1
ATOM 2375 N N . THR A 1 295 ? 12.879 13.637 -7.019 1.00 93.94 295 THR A N 1
ATOM 2376 C CA . THR A 1 295 ? 13.630 14.738 -6.386 1.00 93.94 295 THR A CA 1
ATOM 2377 C C . THR A 1 295 ? 12.797 16.007 -6.208 1.00 93.94 295 THR A C 1
ATOM 2379 O O . THR A 1 295 ? 13.308 17.023 -5.755 1.00 93.94 295 THR A O 1
ATOM 2382 N N . ASP A 1 296 ? 11.532 15.981 -6.619 1.00 95.12 296 ASP A N 1
ATOM 2383 C CA . ASP A 1 296 ? 10.574 17.089 -6.547 1.00 95.12 296 ASP A CA 1
ATOM 2384 C C . ASP A 1 296 ? 9.432 16.812 -5.555 1.00 95.12 296 ASP A C 1
ATOM 2386 O O . ASP A 1 296 ? 8.319 17.319 -5.717 1.00 95.12 296 ASP A O 1
ATOM 2390 N N . THR A 1 297 ? 9.689 15.969 -4.554 1.00 94.94 297 THR A N 1
ATOM 2391 C CA . THR A 1 297 ? 8.758 15.665 -3.462 1.00 94.94 297 THR A CA 1
ATOM 2392 C C . THR A 1 297 ? 8.382 16.933 -2.690 1.00 94.94 297 THR A C 1
ATOM 2394 O O . THR A 1 297 ? 9.230 17.798 -2.475 1.00 94.94 297 THR A O 1
ATOM 2397 N N . LYS A 1 298 ? 7.119 17.037 -2.259 1.00 93.69 298 LYS A N 1
ATOM 2398 C CA . LYS A 1 298 ? 6.612 18.135 -1.422 1.00 93.69 298 LYS A CA 1
ATOM 2399 C C . LYS A 1 298 ? 5.832 17.594 -0.228 1.00 93.69 298 LYS A C 1
ATOM 2401 O O . LYS A 1 298 ? 5.184 16.553 -0.339 1.00 93.69 298 LYS A O 1
ATOM 2406 N N . SER A 1 299 ? 5.880 18.317 0.886 1.00 92.62 299 SER A N 1
ATOM 2407 C CA . SER A 1 299 ? 4.986 18.087 2.019 1.00 92.62 299 SER A CA 1
ATOM 2408 C C . SER A 1 299 ? 3.530 18.376 1.637 1.00 92.62 299 SER A C 1
ATOM 2410 O O . SER A 1 299 ? 3.256 19.158 0.725 1.00 92.62 299 SER A O 1
ATOM 2412 N N . ASP A 1 300 ? 2.602 17.700 2.316 1.00 91.06 300 ASP A N 1
ATOM 2413 C CA . ASP A 1 300 ? 1.149 17.849 2.156 1.00 91.06 300 ASP A CA 1
ATOM 2414 C C . ASP A 1 300 ? 0.656 17.679 0.706 1.00 91.06 300 ASP A C 1
ATOM 2416 O O . ASP A 1 300 ? -0.273 18.350 0.264 1.00 91.06 300 ASP A O 1
ATOM 2420 N N . SER A 1 301 ? 1.296 16.793 -0.071 1.00 91.94 301 SER A N 1
ATOM 2421 C CA . SER A 1 301 ? 0.937 16.577 -1.475 1.00 91.94 301 SER A CA 1
ATOM 2422 C C . SER A 1 301 ? 0.969 15.107 -1.889 1.00 91.94 301 SER A C 1
ATOM 2424 O O . SER A 1 301 ? 2.014 14.454 -1.897 1.00 91.94 301 SER A O 1
ATOM 2426 N N . ILE A 1 302 ? -0.181 14.597 -2.342 1.00 91.75 302 ILE A N 1
ATOM 2427 C CA . ILE A 1 302 ? -0.264 13.285 -3.005 1.00 91.75 302 ILE A CA 1
ATOM 2428 C C . ILE A 1 302 ? 0.294 13.365 -4.423 1.00 91.75 302 ILE A C 1
ATOM 2430 O O . ILE A 1 302 ? 1.046 12.493 -4.853 1.00 91.75 302 ILE A O 1
ATOM 2434 N N . ARG A 1 303 ? 0.001 14.453 -5.143 1.00 91.56 303 ARG A N 1
ATOM 2435 C CA . ARG A 1 303 ? 0.545 14.669 -6.489 1.00 91.56 303 ARG A CA 1
ATOM 2436 C C . ARG A 1 303 ? 2.070 14.729 -6.489 1.00 91.56 303 ARG A C 1
ATOM 2438 O O . ARG A 1 303 ? 2.682 14.293 -7.464 1.00 91.56 303 ARG A O 1
ATOM 2445 N N . PHE A 1 304 ? 2.664 15.302 -5.438 1.00 94.25 304 PHE A N 1
ATOM 2446 C CA . PHE A 1 304 ? 4.109 15.406 -5.236 1.00 94.25 304 PHE A CA 1
ATOM 2447 C C . PHE A 1 304 ? 4.627 14.495 -4.111 1.00 94.25 304 PHE A C 1
ATOM 2449 O O . PHE A 1 304 ? 5.542 14.878 -3.384 1.00 94.25 304 PHE A O 1
ATOM 2456 N N . SER A 1 305 ? 4.090 13.274 -4.015 1.00 94.31 305 SER A N 1
ATOM 2457 C CA . SER A 1 305 ? 4.608 12.217 -3.141 1.00 94.31 305 SER A CA 1
ATOM 2458 C C . SER A 1 305 ? 6.064 11.862 -3.462 1.00 94.31 305 SER A C 1
ATOM 2460 O O . SER A 1 305 ? 6.529 12.027 -4.594 1.00 94.31 305 SER A O 1
ATOM 2462 N N . HIS A 1 306 ? 6.780 11.306 -2.488 1.00 95.25 306 HIS A N 1
ATOM 2463 C CA . HIS A 1 306 ? 8.038 10.624 -2.758 1.00 95.25 306 HIS A CA 1
ATOM 2464 C C . HIS A 1 306 ? 7.765 9.292 -3.438 1.00 95.25 306 HIS A C 1
ATOM 2466 O O . HIS A 1 306 ? 6.899 8.537 -3.002 1.00 95.25 306 HIS A O 1
ATOM 2472 N N . ILE A 1 307 ? 8.492 9.023 -4.514 1.00 96.19 307 ILE A N 1
ATOM 2473 C CA . ILE A 1 307 ? 8.413 7.777 -5.264 1.00 96.19 307 ILE A CA 1
ATOM 2474 C C . ILE A 1 307 ? 9.825 7.220 -5.351 1.00 96.19 307 ILE A C 1
ATOM 2476 O O . ILE A 1 307 ? 10.733 7.930 -5.783 1.00 96.19 307 ILE A O 1
ATOM 2480 N N . ALA A 1 308 ? 9.989 5.953 -4.991 1.00 95.94 308 ALA A N 1
ATOM 2481 C CA . ALA A 1 308 ? 11.206 5.195 -5.219 1.00 95.94 308 ALA A CA 1
ATOM 2482 C C . ALA A 1 308 ? 10.862 3.911 -5.977 1.00 95.94 308 ALA A C 1
ATOM 2484 O O . ALA A 1 308 ? 10.022 3.119 -5.558 1.00 95.94 308 ALA A O 1
ATOM 2485 N N . ILE A 1 309 ? 11.522 3.705 -7.108 1.00 97.31 309 ILE A N 1
ATOM 2486 C CA . ILE A 1 309 ? 11.359 2.537 -7.966 1.00 97.31 309 ILE A CA 1
ATOM 2487 C C . ILE A 1 309 ? 12.706 1.852 -8.005 1.00 97.31 309 ILE A C 1
ATOM 2489 O O . ILE A 1 309 ? 13.692 2.459 -8.412 1.00 97.31 309 ILE A O 1
ATOM 2493 N N . LYS A 1 310 ? 12.767 0.611 -7.554 1.00 95.69 310 LYS A N 1
ATOM 2494 C CA . LYS A 1 310 ? 14.013 -0.147 -7.483 1.00 95.69 310 LYS A CA 1
ATOM 2495 C C . LYS A 1 310 ? 13.800 -1.556 -7.979 1.00 95.69 310 LYS A C 1
ATOM 2497 O O . LYS A 1 310 ? 12.697 -2.087 -7.856 1.00 95.69 310 LYS A O 1
ATOM 2502 N N . GLY A 1 311 ? 14.846 -2.168 -8.487 1.00 95.06 311 GLY A N 1
ATOM 2503 C CA . GLY A 1 311 ? 14.757 -3.527 -8.963 1.00 95.06 311 GLY A CA 1
ATOM 2504 C C . GLY A 1 311 ? 16.069 -4.019 -9.511 1.00 95.06 311 GLY A C 1
ATOM 2505 O O . GLY A 1 311 ? 17.023 -3.258 -9.648 1.00 95.06 311 GLY A O 1
ATOM 2506 N N . ASP A 1 312 ? 16.041 -5.294 -9.849 1.00 93.62 312 ASP A N 1
ATOM 2507 C CA . ASP A 1 312 ? 17.163 -6.036 -10.383 1.00 93.62 312 ASP A CA 1
ATOM 2508 C C . ASP A 1 312 ? 16.609 -6.837 -11.561 1.00 93.62 312 ASP A C 1
ATOM 2510 O O . ASP A 1 312 ? 15.537 -7.446 -11.456 1.00 93.62 312 ASP A O 1
ATOM 2514 N N . ILE A 1 313 ? 17.279 -6.745 -12.701 1.00 93.25 313 ILE A N 1
ATOM 2515 C CA . ILE A 1 313 ? 16.899 -7.381 -13.960 1.00 93.25 313 ILE A CA 1
ATOM 2516 C C . ILE A 1 313 ? 18.028 -8.319 -14.339 1.00 93.25 313 ILE A C 1
ATOM 2518 O O . ILE A 1 313 ? 19.124 -7.858 -14.650 1.00 93.25 313 ILE A O 1
ATOM 2522 N N . ASP A 1 314 ? 17.753 -9.613 -14.317 1.00 92.75 314 ASP A N 1
ATOM 2523 C CA . ASP A 1 314 ? 18.694 -10.625 -14.775 1.00 92.75 314 ASP A CA 1
ATOM 2524 C C . ASP A 1 314 ? 18.494 -10.850 -16.275 1.00 92.75 314 ASP A C 1
ATOM 2526 O O . ASP A 1 314 ? 17.387 -11.147 -16.725 1.00 92.75 314 ASP A O 1
ATOM 2530 N N . MET A 1 315 ? 19.548 -10.674 -17.068 1.00 90.12 315 MET A N 1
ATOM 2531 C CA . MET A 1 315 ? 19.462 -10.869 -18.513 1.00 90.12 315 MET A CA 1
ATOM 2532 C C . MET A 1 315 ? 19.334 -12.338 -18.917 1.00 90.12 315 MET A C 1
ATOM 2534 O O . MET A 1 315 ? 18.841 -12.606 -20.012 1.00 90.12 315 MET A O 1
ATOM 2538 N N . GLU A 1 316 ? 19.688 -13.284 -18.043 1.00 90.56 316 GLU A N 1
ATOM 2539 C CA . GLU A 1 316 ? 19.400 -14.706 -18.257 1.00 90.56 316 GLU A CA 1
ATOM 2540 C C . GLU A 1 316 ? 17.892 -14.996 -18.240 1.00 90.56 316 GLU A C 1
ATOM 2542 O O . GLU A 1 316 ? 17.436 -15.971 -18.844 1.00 90.56 316 GLU A O 1
ATOM 2547 N N . ASP A 1 317 ? 17.090 -14.128 -17.611 1.00 90.94 317 ASP A N 1
ATOM 2548 C CA . ASP A 1 317 ? 15.634 -14.252 -17.634 1.00 90.94 317 ASP A CA 1
ATOM 2549 C C . ASP A 1 317 ? 15.029 -13.883 -18.998 1.00 90.94 317 ASP A C 1
ATOM 2551 O O . ASP A 1 317 ? 13.921 -14.347 -19.285 1.00 90.94 317 ASP A O 1
ATOM 2555 N N . TYR A 1 318 ? 15.751 -13.100 -19.816 1.00 90.31 318 TYR A N 1
ATOM 2556 C CA . TYR A 1 318 ? 15.297 -12.528 -21.093 1.00 90.31 318 TYR A CA 1
ATOM 2557 C C . TYR A 1 318 ? 16.315 -12.747 -22.237 1.00 90.31 318 TYR A C 1
ATOM 2559 O O . TYR A 1 318 ? 16.815 -11.773 -22.820 1.00 90.31 318 TYR A O 1
ATOM 2567 N N . PRO A 1 319 ? 16.655 -14.001 -22.590 1.00 87.88 319 PRO A N 1
ATOM 2568 C CA . PRO A 1 319 ? 17.625 -14.305 -23.648 1.00 87.88 319 PRO A CA 1
ATOM 2569 C C . PRO A 1 319 ? 17.252 -13.718 -25.022 1.00 87.88 319 PRO A C 1
ATOM 2571 O O . PRO A 1 319 ? 18.130 -13.433 -25.834 1.00 87.88 319 PRO A O 1
ATOM 2574 N N . GLU A 1 320 ? 15.964 -13.482 -25.280 1.00 85.25 320 GLU A N 1
ATOM 2575 C CA . GLU A 1 320 ? 15.424 -12.839 -26.484 1.00 85.25 320 GLU A CA 1
ATOM 2576 C C . GLU A 1 320 ? 15.889 -11.390 -26.680 1.00 85.25 320 GLU A C 1
ATOM 2578 O O . GLU A 1 320 ? 15.832 -10.865 -27.796 1.00 85.25 320 GLU A O 1
ATOM 2583 N N . LEU A 1 321 ? 16.372 -10.748 -25.612 1.00 83.56 321 LEU A N 1
ATOM 2584 C CA . LEU A 1 321 ? 16.967 -9.420 -25.672 1.00 83.56 321 LEU A CA 1
ATOM 2585 C C . LEU A 1 321 ? 18.442 -9.450 -26.098 1.00 83.56 321 LEU A C 1
ATOM 2587 O O . LEU A 1 321 ? 19.008 -8.383 -26.321 1.00 83.56 321 LEU A O 1
ATOM 2591 N N . GLY A 1 322 ? 19.070 -10.622 -26.244 1.00 69.25 322 GLY A N 1
ATOM 2592 C CA . GLY A 1 322 ? 20.458 -10.742 -26.691 1.00 69.25 322 GLY A CA 1
ATOM 2593 C C . GLY A 1 322 ? 20.672 -10.138 -28.085 1.00 69.25 322 GLY A C 1
ATOM 2594 O O . GLY A 1 322 ? 20.270 -10.719 -29.091 1.00 69.25 322 GLY A O 1
ATOM 2595 N N . GLY A 1 323 ? 21.310 -8.965 -28.167 1.00 63.97 323 GLY A N 1
ATOM 2596 C CA . GLY A 1 323 ? 21.590 -8.280 -29.433 1.00 63.97 323 GLY A CA 1
ATOM 2597 C C . GLY A 1 323 ? 21.947 -6.797 -29.276 1.00 63.97 323 GLY A C 1
ATOM 2598 O O . GLY A 1 323 ? 22.082 -6.286 -28.170 1.00 63.97 323 GLY A O 1
ATOM 2599 N N . VAL A 1 324 ? 22.082 -6.082 -30.401 1.00 53.22 324 VAL A N 1
ATOM 2600 C CA . VAL A 1 324 ? 22.595 -4.690 -30.466 1.00 53.22 324 VAL A CA 1
ATOM 2601 C C . VAL A 1 324 ? 21.724 -3.673 -29.702 1.00 53.22 324 VAL A C 1
ATOM 2603 O O . VAL A 1 324 ? 22.233 -2.647 -29.259 1.00 53.22 324 VAL A O 1
ATOM 2606 N N . ASN A 1 325 ? 20.433 -3.965 -29.498 1.00 56.41 325 ASN A N 1
ATOM 2607 C CA . ASN A 1 325 ? 19.462 -3.028 -28.915 1.00 56.41 325 ASN A CA 1
ATOM 2608 C C . ASN A 1 325 ? 18.907 -3.451 -27.539 1.00 56.41 325 ASN A C 1
ATOM 2610 O O . ASN A 1 325 ? 18.141 -2.695 -26.942 1.00 56.41 325 ASN A O 1
ATOM 2614 N N . GLY A 1 326 ? 19.254 -4.641 -27.032 1.00 64.56 326 GLY A N 1
ATOM 2615 C CA . GLY A 1 326 ? 18.671 -5.210 -25.813 1.00 64.56 326 GLY A CA 1
ATOM 2616 C C . GLY A 1 326 ? 19.728 -5.503 -24.750 1.00 64.56 326 GLY A C 1
ATOM 2617 O O . GLY A 1 326 ? 20.572 -6.378 -24.894 1.00 64.56 326 GLY A O 1
ATOM 2618 N N . ASN A 1 327 ? 19.691 -4.750 -23.656 1.00 80.19 327 ASN A N 1
ATOM 2619 C CA . ASN A 1 327 ? 20.444 -5.036 -22.436 1.00 80.19 327 ASN A CA 1
ATOM 2620 C C . ASN A 1 327 ? 19.621 -4.588 -21.221 1.00 80.19 327 ASN A C 1
ATOM 2622 O O . ASN A 1 327 ? 18.623 -3.875 -21.373 1.00 80.19 327 ASN A O 1
ATOM 2626 N N . GLY A 1 328 ? 20.035 -4.980 -20.014 1.00 86.69 328 GLY A N 1
ATOM 2627 C CA . GLY A 1 328 ? 19.270 -4.687 -18.797 1.00 86.69 328 GLY A CA 1
ATOM 2628 C C . GLY A 1 328 ? 19.065 -3.189 -18.595 1.00 86.69 328 GLY A C 1
ATOM 2629 O O . GLY A 1 328 ? 17.971 -2.747 -18.255 1.00 86.69 328 GLY A O 1
ATOM 2630 N N . THR A 1 329 ? 20.066 -2.380 -18.955 1.00 88.75 329 THR A N 1
ATOM 2631 C CA . THR A 1 329 ? 19.961 -0.915 -18.953 1.00 88.75 329 THR A CA 1
ATOM 2632 C C . THR A 1 329 ? 18.831 -0.403 -19.849 1.00 88.75 329 THR A C 1
ATOM 2634 O O . THR A 1 329 ? 18.023 0.429 -19.430 1.00 88.75 329 THR A O 1
ATOM 2637 N N . SER A 1 330 ? 18.744 -0.913 -21.074 1.00 88.69 330 SER A N 1
ATOM 2638 C CA . SER A 1 330 ? 17.719 -0.551 -22.054 1.00 88.69 330 SER A CA 1
ATOM 2639 C C . SER A 1 330 ? 16.321 -0.951 -21.590 1.00 88.69 330 SER A C 1
ATOM 2641 O O . SER A 1 330 ? 15.395 -0.140 -21.671 1.00 88.69 330 SER A O 1
ATOM 2643 N N . LEU A 1 331 ? 16.183 -2.154 -21.023 1.00 91.00 331 LEU A N 1
ATOM 2644 C CA . LEU A 1 331 ? 14.927 -2.632 -20.450 1.00 91.00 331 LEU A CA 1
ATOM 2645 C C . LEU A 1 331 ? 14.478 -1.757 -19.269 1.00 91.00 331 LEU A C 1
ATOM 2647 O O . LEU A 1 331 ? 13.329 -1.318 -19.236 1.00 91.00 331 LEU A O 1
ATOM 2651 N N . VAL A 1 332 ? 15.383 -1.414 -18.346 1.00 93.38 332 VAL A N 1
ATOM 2652 C CA . VAL A 1 332 ? 15.079 -0.515 -17.219 1.00 93.38 332 VAL A CA 1
ATOM 2653 C C . VAL A 1 332 ? 14.623 0.860 -17.708 1.00 93.38 332 VAL A C 1
ATOM 2655 O O . VAL A 1 332 ? 13.616 1.384 -17.224 1.00 93.38 332 VAL A O 1
ATOM 2658 N N . TYR A 1 333 ? 15.319 1.451 -18.684 1.00 92.81 333 TYR A N 1
ATOM 2659 C CA . TYR A 1 333 ? 14.910 2.734 -19.257 1.00 92.81 333 TYR A CA 1
ATOM 2660 C C . TYR A 1 333 ? 13.527 2.668 -19.902 1.00 92.81 333 TYR A C 1
ATOM 2662 O O . TYR A 1 333 ? 12.726 3.582 -19.694 1.00 92.81 333 TYR A O 1
ATOM 2670 N N . GLY A 1 334 ? 13.246 1.607 -20.659 1.00 92.25 334 GLY A N 1
ATOM 2671 C CA . GLY A 1 334 ? 11.944 1.387 -21.272 1.00 92.25 334 GLY A CA 1
ATOM 2672 C C . GLY A 1 334 ? 10.832 1.265 -20.227 1.00 92.25 334 GLY A C 1
ATOM 2673 O O . GLY A 1 334 ? 9.851 2.007 -20.298 1.00 92.25 334 GLY A O 1
ATOM 2674 N N . ILE A 1 335 ? 11.024 0.421 -19.206 1.00 95.12 335 ILE A N 1
ATOM 2675 C CA . ILE A 1 335 ? 10.054 0.217 -18.119 1.00 95.12 335 ILE A CA 1
ATOM 2676 C C . ILE A 1 335 ? 9.754 1.543 -17.421 1.00 95.12 335 ILE A C 1
ATOM 2678 O O . ILE A 1 335 ? 8.593 1.925 -17.299 1.00 95.12 335 ILE A O 1
ATOM 2682 N N . LEU A 1 336 ? 10.788 2.280 -17.001 1.00 96.44 336 LEU A N 1
ATOM 2683 C CA . LEU A 1 336 ? 10.624 3.546 -16.283 1.00 96.44 33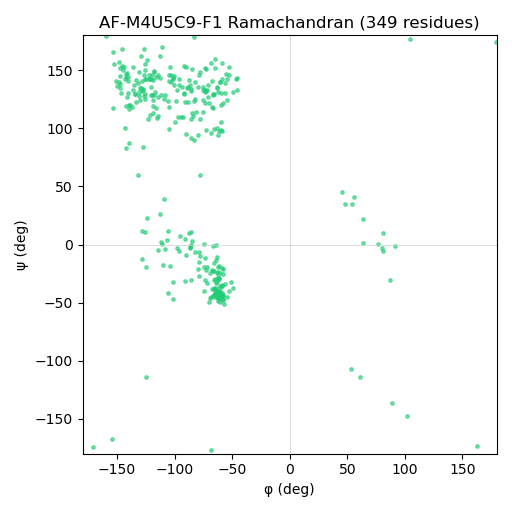6 LEU A CA 1
ATOM 2684 C C . LEU A 1 336 ? 9.936 4.626 -17.134 1.00 96.44 336 LEU A C 1
ATOM 2686 O O . LEU A 1 336 ? 9.192 5.445 -16.597 1.00 96.44 336 LEU A O 1
ATOM 2690 N N . ARG A 1 337 ? 10.157 4.644 -18.455 1.00 94.44 337 ARG A N 1
ATOM 2691 C CA . ARG A 1 337 ? 9.486 5.583 -19.373 1.00 94.44 337 ARG A CA 1
ATOM 2692 C C . ARG A 1 337 ? 8.017 5.262 -19.596 1.00 94.44 337 ARG A C 1
ATOM 2694 O O . ARG A 1 337 ? 7.234 6.190 -19.769 1.00 94.44 337 ARG A O 1
ATOM 2701 N N . ALA A 1 338 ? 7.654 3.983 -19.577 1.00 93.69 338 ALA A N 1
ATOM 2702 C CA . ALA A 1 338 ? 6.278 3.539 -19.764 1.00 93.69 338 ALA A CA 1
ATOM 2703 C C . ALA A 1 338 ? 5.382 3.807 -18.542 1.00 93.69 338 ALA A C 1
ATOM 2705 O O . ALA A 1 338 ? 4.158 3.700 -18.628 1.00 93.69 338 ALA A O 1
ATOM 2706 N N . ILE A 1 339 ? 5.965 4.177 -17.396 1.00 96.62 339 ILE A N 1
ATOM 2707 C CA . ILE A 1 339 ? 5.194 4.488 -16.193 1.00 96.62 339 ILE A CA 1
ATOM 2708 C C . ILE A 1 339 ? 4.428 5.793 -16.386 1.00 96.62 339 ILE A C 1
ATOM 2710 O O . ILE A 1 339 ? 5.004 6.870 -16.571 1.00 96.62 339 ILE A O 1
ATOM 2714 N N . THR A 1 340 ? 3.112 5.700 -16.245 1.00 95.56 340 THR A N 1
ATOM 2715 C CA . THR A 1 340 ? 2.190 6.830 -16.330 1.00 95.56 340 THR A CA 1
ATOM 2716 C C . THR A 1 340 ? 1.257 6.855 -15.125 1.00 95.56 340 THR A C 1
ATOM 2718 O O . THR A 1 340 ? 1.121 5.882 -14.381 1.00 95.56 340 THR A O 1
ATOM 2721 N N . ILE A 1 341 ? 0.624 8.004 -14.883 1.00 95.25 341 ILE A N 1
ATOM 2722 C CA . ILE A 1 341 ? -0.473 8.083 -13.917 1.00 95.25 341 ILE A CA 1
ATOM 2723 C C . ILE A 1 341 ? -1.634 7.262 -14.484 1.00 95.25 341 ILE A C 1
ATOM 2725 O O . ILE A 1 341 ? -2.036 7.479 -15.626 1.00 95.25 341 ILE A O 1
ATOM 2729 N N . ARG A 1 342 ? -2.185 6.345 -13.684 1.00 93.88 342 ARG A N 1
ATOM 2730 C CA . ARG A 1 342 ? -3.357 5.561 -14.083 1.00 93.88 342 ARG A CA 1
ATOM 2731 C C . ARG A 1 342 ? -4.526 6.515 -14.358 1.00 93.88 342 ARG A C 1
ATOM 2733 O O . ARG A 1 342 ? -4.730 7.436 -13.557 1.00 93.88 342 ARG A O 1
ATOM 2740 N N . PRO A 1 343 ? -5.350 6.288 -15.395 1.00 90.75 343 PRO A N 1
ATOM 2741 C CA . PRO A 1 343 ? -6.646 6.944 -15.507 1.00 90.75 343 PRO A CA 1
ATOM 2742 C C . PRO A 1 343 ? -7.396 6.882 -14.170 1.00 90.75 343 PRO A C 1
ATOM 2744 O O . PRO A 1 343 ? -7.409 5.855 -13.491 1.00 90.75 343 PRO A O 1
ATOM 2747 N N . ASN A 1 344 ? -7.944 8.014 -13.736 1.00 90.94 344 ASN A N 1
ATOM 2748 C CA . ASN A 1 344 ? -8.640 8.175 -12.452 1.00 90.94 344 ASN A CA 1
ATOM 2749 C C . ASN A 1 344 ? -7.769 7.971 -11.187 1.00 90.94 344 ASN A C 1
ATOM 2751 O O . ASN A 1 344 ? -8.254 8.134 -10.067 1.00 90.94 344 ASN A O 1
ATOM 2755 N N . GLY A 1 345 ? -6.468 7.691 -11.334 1.00 92.25 345 GLY A N 1
ATOM 2756 C CA . GLY A 1 345 ? -5.532 7.418 -10.238 1.00 92.25 345 GLY A CA 1
ATOM 2757 C C . GLY A 1 345 ? -5.274 8.611 -9.317 1.00 92.25 345 GLY A C 1
ATOM 2758 O O . GLY A 1 345 ? -5.031 8.443 -8.126 1.00 92.25 345 GLY A O 1
ATOM 2759 N N . MET A 1 346 ? -5.357 9.828 -9.858 1.00 92.69 346 MET A N 1
ATOM 2760 C CA . MET A 1 346 ? -5.112 11.079 -9.127 1.00 92.69 346 MET A CA 1
ATOM 2761 C C . MET A 1 346 ? -6.379 11.927 -8.928 1.00 92.69 346 MET A C 1
ATOM 2763 O O . MET A 1 346 ? -6.309 13.014 -8.359 1.00 92.69 346 MET A O 1
ATOM 2767 N N . MET A 1 347 ? -7.550 11.466 -9.379 1.00 90.62 347 MET A N 1
ATOM 2768 C CA . MET A 1 347 ? -8.788 12.244 -9.253 1.00 90.62 347 MET A CA 1
ATOM 2769 C C . MET A 1 347 ? -9.150 12.487 -7.783 1.00 90.62 347 MET A C 1
ATOM 2771 O O . MET A 1 347 ? -9.148 11.565 -6.974 1.00 90.62 347 MET A O 1
ATOM 2775 N N . GLY A 1 348 ? -9.454 13.743 -7.441 1.00 84.44 348 GLY A N 1
ATOM 2776 C CA . GLY A 1 348 ? -9.828 14.151 -6.080 1.00 84.44 348 GLY A CA 1
ATOM 2777 C C . GLY A 1 348 ? -8.658 14.349 -5.104 1.00 84.44 348 GLY A C 1
ATOM 2778 O O . GLY A 1 348 ? -8.871 14.796 -3.979 1.00 84.44 348 GLY A O 1
ATOM 2779 N N . VAL A 1 349 ? -7.415 14.078 -5.522 1.00 86.19 349 VAL A N 1
ATOM 2780 C CA . VAL A 1 349 ? -6.235 14.109 -4.633 1.00 86.19 349 VAL A CA 1
ATOM 2781 C C . VAL A 1 349 ? -5.091 15.009 -5.120 1.00 86.19 349 VAL A C 1
ATOM 2783 O O . VAL A 1 349 ? -3.997 14.975 -4.568 1.00 86.19 349 VAL A O 1
ATOM 2786 N N . THR A 1 350 ? -5.313 15.832 -6.148 1.00 78.44 350 THR A N 1
ATOM 2787 C CA . THR A 1 350 ? -4.269 16.687 -6.749 1.00 78.44 350 THR A CA 1
ATOM 2788 C C . THR A 1 350 ? -4.050 18.039 -6.068 1.00 78.44 350 THR A C 1
ATOM 2790 O O . THR A 1 350 ? -3.396 18.887 -6.680 1.00 78.44 350 THR A O 1
ATOM 2793 N N . LYS A 1 351 ? -4.636 18.273 -4.888 1.00 58.56 351 LYS A N 1
ATOM 2794 C CA . LYS A 1 351 ? -4.449 19.541 -4.170 1.00 58.56 351 LYS A CA 1
ATOM 2795 C C . LYS A 1 351 ? -2.981 19.777 -3.818 1.00 58.56 351 LYS A C 1
ATOM 2797 O O . LYS A 1 351 ? -2.251 18.781 -3.586 1.00 58.56 351 LYS A O 1
#

Mean predicted aligned error: 8.26 Å

Sequence (351 aa):
MFFCLGLGLLFTPPGVHAMSSKPELNTLNLSFRQNCAGRYQLELPTDMQQVKGSFGLPDIGFTVSAKNKQNKYKGIFRGKDRLTRWLATVEAKRFDDEKGRSVTKYVLKEVDTQKPLKTVVYYSDDRKLMRDENASHSYNSFFFKDFPEQQLGLTISGGGVDNVFFDRSDTKYQQHFRQKLEIMQGKAQQVHYAAWPHNRLGLCINDELIFEQNTASSQENYIVKFYNGKNSRIQFDVTSYGKNADNYIAEQIKHSSGLLSFFASTNMKVAGRKGKLIIGDGEYAGTTEFRWFSTDTKSDSIRFSHIAIKGDIDMEDYPELGGVNGNGTSLVYGILRAITIRPNGMMGVTK

Secondary structure (DSSP, 8-state):
-----------PPPP------PPPGGGSSS-EEEEEEBTEEEEEETT-EEEEEEEE-SSEEEEEE-TT---SSSSEEESTTHHHHHHHHHHHHHHHHHHTTPEEEEEEEE--TTSSEEEEEEEEETHHHHT-TTPPEEEEEEEEEEETTTTEEEEEEESTTS--EE-TT-TTHHHHHHHHHHHHHHHHHTEEE-PSSP-SSSEESSSSEEE---S--S-EEEEEEEE-SSS-EEEEEEEE--TT-HHHHHHHHHHHHHTTTTS-EEEEEETTEEEEEEEEE-SSTTEEEEEEEES---TT-STT-EEEEEEEEEGGG-GGG-BTTB-HHHHHHHHHHH-EEPTTTTTT---